Protein AF-A0A0F3GJ43-F1 (afdb_monomer_lite)

Organism: NCBI:txid29290

Radius of gyration: 18.24 Å; chains: 1; bounding box: 44×37×51 Å

Sequence (275 aa):
MFSRRLSILTGLLTCVIFMCTSCGLHFVHTSDEERFYKGERANIIDILRDSRDDMLNRDFDNALAKAYKAKKKSEDMNDHLMTMVSAAFINGIFVLMGDPGKYLMEVAKYNTKCIKEEGVQNCFYNILLIAYDIGSFNLYSDKRIIDIMRLFQLPDLDLLYKDDFIITDLLEAGEYRLANLYKSLFKSMRLLSKSIIDQDVENIIEYKRKVRNICDEILLIVNNKKSNIASDFMLKFIASFFKLYVVGMDKDIITYEKTARELAGIFDIMQESVY

Secondary structure (DSSP, 8-state):
---HHHHHHHHHHHHHHHHTTSBSS--S--TTS--S--THHHHHHHHHHHHHHHHHTT-HHHHHHHHHHHHHHHHHTT-HHHHHHHHHHHHHHHHHTT-TTSSHHHHHHHHHHHHHHH-HHHHHHHHHHHHHHTT---B-S-THHHHHHHHTT-TTTHHHHSTTHHHHHHHHTT-HHHHHHHHHHHHHHHHHHHHHHTT-HHHHHHHHHHHHHHHHHHHHHHHT-----HHHHHHHHHHHHHHHHHHHHHT-HHHHHHHHHHHHHHHHHHHHTT-

Structure (mmCIF, N/CA/C/O backbone):
data_AF-A0A0F3GJ43-F1
#
_entry.id   AF-A0A0F3GJ43-F1
#
loop_
_atom_site.group_PDB
_atom_site.id
_atom_site.type_symbol
_atom_site.label_atom_id
_atom_site.label_alt_id
_atom_site.label_comp_id
_atom_site.label_asym_id
_atom_site.label_entity_id
_atom_site.label_seq_id
_atom_site.pdbx_PDB_ins_code
_atom_site.Cartn_x
_atom_site.Cartn_y
_atom_site.Cartn_z
_atom_site.occupancy
_atom_site.B_iso_or_equiv
_atom_site.auth_seq_id
_atom_site.auth_comp_id
_atom_site.auth_asym_id
_atom_site.auth_atom_id
_atom_site.pdbx_PDB_model_num
ATOM 1 N N . MET A 1 1 ? 21.240 -13.439 12.818 1.00 39.62 1 MET A N 1
ATOM 2 C CA . MET A 1 1 ? 20.477 -14.049 11.703 1.00 39.62 1 MET A CA 1
ATOM 3 C C . MET A 1 1 ? 19.041 -13.586 11.833 1.00 39.62 1 MET A C 1
ATOM 5 O O . MET A 1 1 ? 18.424 -13.943 12.829 1.00 39.62 1 MET A O 1
ATOM 9 N N . PHE A 1 2 ? 18.528 -12.789 10.890 1.00 43.81 2 PHE A N 1
ATOM 10 C CA . PHE A 1 2 ? 17.086 -12.539 10.812 1.00 43.81 2 PHE A CA 1
ATOM 11 C C . PHE 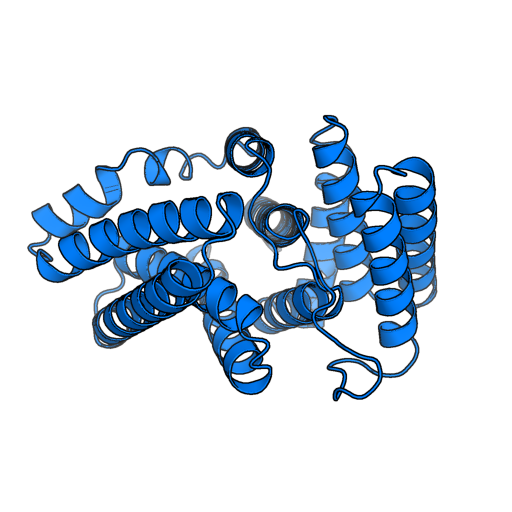A 1 2 ? 16.379 -13.888 10.678 1.00 43.81 2 PHE A C 1
ATOM 13 O O . PHE A 1 2 ? 16.803 -14.720 9.868 1.00 43.81 2 PHE A O 1
ATOM 20 N N . SER A 1 3 ? 15.387 -14.158 11.527 1.00 52.44 3 SER A N 1
ATOM 21 C CA . SER A 1 3 ? 14.712 -15.453 11.500 1.00 52.44 3 SER A CA 1
ATOM 22 C C . SER A 1 3 ? 14.058 -15.635 10.125 1.00 52.44 3 SER A C 1
ATOM 24 O O . SER A 1 3 ? 13.463 -14.710 9.574 1.00 52.44 3 SER A O 1
ATOM 26 N N . ARG A 1 4 ? 14.170 -16.832 9.536 1.00 52.56 4 ARG A N 1
ATOM 27 C CA . ARG A 1 4 ? 13.545 -17.164 8.240 1.00 52.56 4 ARG A CA 1
ATOM 28 C C . ARG A 1 4 ? 12.049 -16.814 8.223 1.00 52.56 4 ARG A C 1
ATOM 30 O O . ARG A 1 4 ? 11.525 -16.446 7.181 1.00 52.56 4 ARG A O 1
ATOM 37 N N . ARG A 1 5 ? 11.389 -16.893 9.386 1.00 53.12 5 ARG A N 1
ATOM 38 C CA . ARG A 1 5 ? 9.995 -16.482 9.593 1.00 53.12 5 ARG A CA 1
ATOM 39 C C . ARG A 1 5 ? 9.794 -14.983 9.388 1.00 53.12 5 ARG A C 1
ATOM 41 O O . ARG A 1 5 ? 8.870 -14.623 8.675 1.00 53.12 5 ARG A O 1
ATOM 48 N N . LEU A 1 6 ? 10.669 -14.135 9.932 1.00 50.84 6 LEU A N 1
ATOM 49 C CA . LEU A 1 6 ? 10.576 -12.685 9.762 1.00 50.84 6 LEU A CA 1
ATOM 50 C C . LEU A 1 6 ? 10.744 -12.286 8.294 1.00 50.84 6 LEU A C 1
ATOM 52 O O . LEU A 1 6 ? 9.902 -11.569 7.786 1.00 50.84 6 LEU A O 1
ATOM 56 N N . SER A 1 7 ? 11.750 -12.806 7.581 1.00 50.88 7 SER A N 1
ATOM 57 C CA . SER A 1 7 ? 11.946 -12.477 6.154 1.00 50.88 7 SER A CA 1
ATOM 58 C C . SER A 1 7 ? 10.804 -12.956 5.248 1.00 50.88 7 SER A C 1
ATOM 60 O O . SER A 1 7 ? 10.534 -12.350 4.213 1.00 50.88 7 SER A O 1
ATOM 62 N N . ILE A 1 8 ? 10.128 -14.043 5.631 1.00 53.03 8 ILE A N 1
ATOM 63 C CA . ILE A 1 8 ? 8.917 -14.510 4.950 1.00 53.03 8 ILE A CA 1
ATOM 64 C C . ILE A 1 8 ? 7.742 -13.592 5.289 1.00 53.03 8 ILE A C 1
ATOM 66 O O . ILE A 1 8 ? 7.060 -13.155 4.376 1.00 53.03 8 ILE A O 1
ATOM 70 N N . LEU A 1 9 ? 7.533 -13.249 6.562 1.00 54.38 9 LEU A N 1
ATOM 71 C CA . LEU A 1 9 ? 6.460 -12.353 6.995 1.00 54.38 9 LEU A CA 1
ATOM 72 C C . LEU A 1 9 ? 6.598 -10.961 6.366 1.00 54.38 9 LEU A C 1
ATOM 74 O O . LEU A 1 9 ? 5.627 -10.415 5.854 1.00 54.38 9 LEU A O 1
ATOM 78 N N . THR A 1 10 ? 7.809 -10.408 6.338 1.00 55.62 10 THR A N 1
ATOM 79 C CA . THR A 1 10 ? 8.084 -9.111 5.725 1.00 55.62 10 THR A CA 1
ATOM 80 C C . THR A 1 10 ? 7.932 -9.171 4.211 1.00 55.62 10 THR A C 1
ATOM 82 O O . THR A 1 10 ? 7.309 -8.284 3.642 1.00 55.62 10 THR A O 1
ATOM 85 N N . GLY A 1 11 ? 8.412 -10.233 3.554 1.00 54.03 11 GLY A N 1
ATOM 86 C CA . GLY A 1 11 ? 8.217 -10.439 2.117 1.00 54.03 11 GLY A CA 1
ATOM 87 C C . GLY A 1 11 ? 6.746 -10.622 1.732 1.00 54.03 11 GLY A C 1
ATOM 88 O O . GLY A 1 11 ? 6.294 -10.054 0.739 1.00 54.03 11 GLY A O 1
ATOM 89 N N . LEU A 1 12 ? 5.984 -11.353 2.547 1.00 56.28 12 LEU A N 1
ATOM 90 C CA . LEU A 1 12 ? 4.534 -11.501 2.429 1.00 56.28 12 LEU A CA 1
ATOM 91 C C . LEU A 1 12 ? 3.842 -10.155 2.556 1.00 56.28 12 LEU A C 1
ATOM 93 O O . LEU A 1 12 ? 2.974 -9.833 1.756 1.00 56.28 12 LEU A O 1
ATOM 97 N N . LEU A 1 13 ? 4.257 -9.350 3.525 1.00 59.19 13 LEU A N 1
ATOM 98 C CA . LEU A 1 13 ? 3.635 -8.070 3.786 1.00 59.19 13 LEU A CA 1
ATOM 99 C C . LEU A 1 13 ? 3.980 -7.034 2.709 1.00 59.19 13 LEU A C 1
ATOM 101 O O . LEU A 1 13 ? 3.100 -6.293 2.281 1.00 59.19 13 LEU A O 1
ATOM 105 N N . THR A 1 14 ? 5.205 -7.055 2.176 1.00 58.16 14 THR A N 1
ATOM 106 C CA . THR A 1 14 ? 5.571 -6.335 0.948 1.00 58.16 14 THR A CA 1
ATOM 107 C C . THR A 1 14 ? 4.682 -6.771 -0.215 1.00 58.16 14 THR A C 1
ATOM 109 O O . THR A 1 14 ? 4.115 -5.921 -0.893 1.00 58.16 14 THR A O 1
ATOM 112 N N . CYS A 1 15 ? 4.484 -8.077 -0.423 1.00 55.62 15 CYS A N 1
ATOM 113 C CA . CYS A 1 15 ? 3.577 -8.559 -1.463 1.00 55.62 15 CYS A CA 1
ATOM 114 C C . CYS A 1 15 ? 2.151 -8.058 -1.227 1.00 55.62 15 CYS A C 1
ATOM 116 O O . CYS A 1 15 ? 1.548 -7.547 -2.160 1.00 55.62 15 CYS A O 1
ATOM 118 N N . VAL A 1 16 ? 1.622 -8.152 -0.000 1.00 57.59 16 VAL A N 1
ATOM 119 C CA . VAL A 1 16 ? 0.284 -7.663 0.381 1.00 57.59 16 VAL A CA 1
ATOM 120 C C . VAL A 1 16 ? 0.144 -6.180 0.075 1.00 57.59 16 VAL A C 1
ATOM 122 O O . VAL A 1 16 ? -0.835 -5.801 -0.558 1.00 57.59 16 VAL A O 1
ATOM 125 N N . ILE A 1 17 ? 1.134 -5.358 0.431 1.00 59.78 17 ILE A N 1
ATOM 126 C CA . ILE A 1 17 ? 1.160 -3.938 0.073 1.00 59.78 17 ILE A CA 1
ATOM 127 C C . ILE A 1 17 ? 1.049 -3.777 -1.446 1.00 59.78 17 ILE A C 1
ATOM 129 O O . ILE A 1 17 ? 0.193 -3.022 -1.885 1.00 59.78 17 ILE A O 1
ATOM 133 N N . PHE A 1 18 ? 1.817 -4.513 -2.255 1.00 54.59 18 PHE A N 1
ATOM 134 C CA . PHE A 1 18 ? 1.771 -4.421 -3.724 1.00 54.59 18 PHE A CA 1
ATOM 135 C C . PHE A 1 18 ? 0.491 -4.993 -4.368 1.00 54.59 18 PHE A C 1
ATOM 137 O O . PHE A 1 18 ? -0.004 -4.462 -5.355 1.00 54.59 18 PHE A O 1
ATOM 144 N N . MET A 1 19 ? -0.098 -6.055 -3.818 1.00 52.28 19 MET A N 1
ATOM 145 C CA . MET A 1 19 ? -1.313 -6.672 -4.376 1.00 52.28 19 MET A CA 1
ATOM 146 C C . MET A 1 19 ? -2.559 -5.874 -4.029 1.00 52.28 19 MET A C 1
ATOM 148 O O . MET A 1 19 ? -3.418 -5.683 -4.889 1.00 52.28 19 MET A O 1
ATOM 152 N N . CYS A 1 20 ? -2.618 -5.333 -2.808 1.00 49.97 20 CYS A N 1
ATOM 153 C CA . CYS A 1 20 ? -3.620 -4.349 -2.420 1.00 49.97 20 CYS A CA 1
ATOM 154 C C . CYS A 1 20 ? -3.617 -3.144 -3.372 1.00 49.97 20 CYS A C 1
ATOM 156 O O . CYS A 1 20 ? -4.590 -2.423 -3.517 1.00 49.97 20 CYS A O 1
ATOM 158 N N . THR A 1 21 ? -2.522 -2.925 -4.075 1.00 49.72 21 THR A N 1
ATOM 159 C CA . THR A 1 21 ? -2.275 -1.696 -4.790 1.00 49.72 21 THR A CA 1
ATOM 160 C C . THR A 1 21 ? -2.195 -1.932 -6.314 1.00 49.72 21 THR A C 1
ATOM 162 O O . THR A 1 21 ? -1.418 -1.330 -7.044 1.00 49.72 21 THR A O 1
ATOM 165 N N . SER A 1 22 ? -3.035 -2.823 -6.843 1.00 37.22 22 SER A N 1
ATOM 166 C CA . SER A 1 22 ? -3.017 -3.174 -8.275 1.00 37.22 22 SER A CA 1
ATOM 167 C C . SER A 1 22 ? -4.364 -3.028 -8.997 1.00 37.22 22 SER A C 1
ATOM 169 O O . SER A 1 22 ? -4.471 -3.398 -10.163 1.00 37.22 22 SER A O 1
ATOM 171 N N . CYS A 1 23 ? -5.403 -2.476 -8.355 1.00 42.16 23 CYS A N 1
ATOM 172 C CA . CYS A 1 23 ? -6.781 -2.564 -8.852 1.00 42.16 23 CYS A CA 1
ATOM 173 C C . CYS A 1 23 ? -7.514 -1.208 -8.931 1.00 42.16 23 CYS A C 1
ATOM 175 O O . CYS A 1 23 ? -8.357 -0.918 -8.084 1.00 42.16 23 CYS A O 1
ATOM 177 N N . GLY A 1 24 ? -7.291 -0.426 -9.997 1.00 38.78 24 GLY A N 1
ATOM 178 C CA . GLY A 1 24 ? -8.211 0.647 -10.425 1.00 38.78 24 GLY A CA 1
ATOM 179 C C . GLY A 1 24 ? -7.601 2.038 -10.667 1.00 38.78 24 GLY A C 1
ATOM 180 O O . GLY A 1 24 ? -6.492 2.343 -10.245 1.00 38.78 24 GLY A O 1
ATOM 181 N N . LEU A 1 25 ? -8.387 2.887 -11.336 1.00 32.88 25 LEU A N 1
ATOM 182 C CA . LEU A 1 25 ? -8.040 4.080 -12.127 1.00 32.88 25 LEU A CA 1
ATOM 183 C C . LEU A 1 25 ? -7.264 5.238 -11.458 1.00 32.88 25 LEU A C 1
ATOM 185 O O . LEU A 1 25 ? -7.508 5.611 -10.314 1.00 32.88 25 LEU A O 1
ATOM 189 N N . HIS A 1 26 ? -6.451 5.866 -12.322 1.00 38.84 26 HIS A N 1
ATOM 190 C CA . HIS A 1 26 ? -5.695 7.126 -12.235 1.00 38.84 26 HIS A CA 1
ATOM 191 C C . HIS A 1 26 ? -4.324 7.121 -11.544 1.00 38.84 26 HIS A C 1
ATOM 193 O O . HIS A 1 26 ? -4.084 6.454 -10.542 1.00 38.84 26 HIS A O 1
ATOM 199 N N . PHE A 1 27 ? -3.411 7.881 -12.159 1.00 42.22 27 PHE A N 1
ATOM 200 C CA . PHE A 1 27 ? -2.060 8.159 -11.683 1.00 42.22 27 PHE A CA 1
ATOM 201 C C . PHE A 1 27 ? -2.111 8.937 -10.373 1.00 42.22 27 PHE A C 1
ATOM 203 O O . PHE A 1 27 ? -2.909 9.870 -10.238 1.00 42.22 27 PHE A O 1
ATOM 210 N N . VAL A 1 28 ? -1.239 8.584 -9.431 1.00 44.44 28 VAL A N 1
ATOM 211 C CA . VAL A 1 28 ? -1.028 9.379 -8.216 1.00 44.44 28 VAL A CA 1
ATOM 212 C C . VAL A 1 28 ? -0.339 10.694 -8.583 1.00 44.44 28 VAL A C 1
ATOM 214 O O . VAL A 1 28 ? -0.874 11.740 -8.236 1.00 44.44 28 VAL A O 1
ATOM 217 N N . HIS A 1 29 ? 0.689 10.650 -9.436 1.00 41.69 29 HIS A N 1
ATOM 218 C CA . HIS A 1 29 ? 1.418 11.832 -9.895 1.00 41.69 29 HIS A CA 1
ATOM 219 C C . HIS A 1 29 ? 1.061 12.246 -11.330 1.00 41.69 29 HIS A C 1
ATOM 221 O O . HIS A 1 29 ? 1.100 11.436 -12.258 1.00 41.69 29 HIS A O 1
ATOM 227 N N . THR A 1 30 ? 0.764 13.531 -11.520 1.00 43.16 30 THR A N 1
ATOM 228 C CA . THR A 1 30 ? 0.992 14.230 -12.796 1.00 43.16 30 THR A CA 1
ATOM 229 C C . THR A 1 30 ? 2.462 14.660 -12.871 1.00 43.16 30 THR A C 1
ATOM 231 O O . THR A 1 30 ? 3.115 14.778 -11.839 1.00 43.16 30 THR A O 1
ATOM 234 N N . SER A 1 31 ? 3.003 14.882 -14.072 1.00 46.91 31 SER A N 1
ATOM 235 C CA . SER A 1 31 ? 4.437 15.102 -14.359 1.00 46.91 31 SER A CA 1
ATOM 236 C C . SER A 1 31 ? 5.167 16.186 -13.544 1.00 46.91 31 SER A C 1
ATOM 238 O O . SER A 1 31 ? 6.396 16.215 -13.579 1.00 46.91 31 SER A O 1
ATOM 240 N N . ASP A 1 32 ? 4.439 17.030 -12.810 1.00 43.28 32 ASP A N 1
ATOM 241 C CA . ASP A 1 32 ? 4.939 18.243 -12.153 1.00 43.28 32 ASP A CA 1
ATOM 242 C C . ASP A 1 32 ? 5.053 18.137 -10.616 1.00 43.28 32 ASP A C 1
ATOM 244 O O . ASP A 1 32 ? 5.443 19.106 -9.966 1.00 43.28 32 ASP A O 1
ATOM 248 N N . GLU A 1 33 ? 4.725 16.992 -10.005 1.00 53.25 33 GLU A N 1
ATOM 249 C CA . GLU A 1 33 ? 4.815 16.814 -8.546 1.00 53.25 33 GLU A CA 1
ATOM 250 C C . GLU A 1 33 ? 6.215 16.376 -8.073 1.00 53.25 33 GLU A C 1
ATOM 252 O O . GLU A 1 33 ? 6.949 15.653 -8.756 1.00 53.25 33 GLU A O 1
ATOM 257 N N . GLU A 1 34 ? 6.596 16.837 -6.877 1.00 57.94 34 GLU A N 1
ATOM 258 C CA . GLU A 1 34 ? 7.892 16.562 -6.257 1.00 57.94 34 GLU A CA 1
ATOM 259 C C . GLU A 1 34 ? 8.035 15.054 -5.981 1.00 57.94 34 GLU A C 1
ATOM 261 O O . GLU A 1 34 ? 7.304 14.470 -5.184 1.00 57.94 34 GLU A O 1
ATOM 266 N N . ARG A 1 35 ? 8.956 14.399 -6.698 1.00 63.69 35 ARG A N 1
ATOM 267 C CA . ARG A 1 35 ? 9.180 12.949 -6.598 1.00 63.69 35 ARG A CA 1
ATOM 268 C C . ARG A 1 35 ? 9.944 12.596 -5.321 1.00 63.69 35 ARG A C 1
ATOM 270 O O . ARG A 1 35 ? 10.940 13.249 -5.004 1.00 63.69 35 ARG A O 1
ATOM 277 N N . PHE A 1 36 ? 9.587 11.475 -4.689 1.00 71.56 36 PHE A N 1
ATOM 278 C CA . PHE A 1 36 ? 10.355 10.909 -3.565 1.00 71.56 36 PHE A CA 1
ATOM 279 C C . PHE A 1 36 ? 11.765 10.471 -3.980 1.00 71.56 36 PHE A C 1
ATOM 281 O O . PHE A 1 36 ? 12.704 10.521 -3.185 1.00 71.56 36 PHE A O 1
ATOM 288 N N . TYR A 1 37 ? 11.925 10.044 -5.238 1.00 74.00 37 TYR A N 1
ATOM 289 C CA . TYR A 1 37 ? 13.177 9.508 -5.765 1.00 74.00 37 TYR A CA 1
ATOM 290 C C . TYR A 1 37 ? 13.655 10.284 -6.994 1.00 74.00 37 TYR A C 1
ATOM 292 O O . TYR A 1 37 ? 12.871 10.756 -7.818 1.00 74.00 37 TYR A O 1
ATOM 300 N N . LYS A 1 38 ? 14.981 10.389 -7.127 1.00 76.00 38 LYS A N 1
ATOM 301 C CA . LYS A 1 38 ? 15.675 11.047 -8.244 1.00 76.00 38 LYS A CA 1
ATOM 302 C C . LYS A 1 38 ? 16.668 10.082 -8.897 1.00 76.00 38 LYS A C 1
ATOM 304 O O . LYS A 1 38 ? 17.017 9.049 -8.324 1.00 76.00 38 LYS A O 1
ATOM 309 N N . GLY A 1 39 ? 17.141 10.432 -10.093 1.00 83.69 39 GLY A N 1
ATOM 310 C CA . GLY A 1 39 ? 18.157 9.662 -10.814 1.00 83.69 39 GLY A CA 1
ATOM 311 C C . GLY A 1 39 ? 17.673 8.268 -11.219 1.00 83.69 39 GLY A C 1
ATOM 312 O O . GLY A 1 39 ? 16.526 8.086 -11.617 1.00 83.69 39 GLY A O 1
ATOM 313 N N . GLU A 1 40 ? 18.543 7.266 -11.115 1.00 85.88 40 GLU A N 1
ATOM 314 C CA . GLU A 1 40 ? 18.255 5.927 -11.640 1.00 85.88 40 GLU A CA 1
ATOM 315 C C . GLU A 1 40 ? 17.095 5.199 -10.940 1.00 85.88 40 GLU A C 1
ATOM 317 O O . GLU A 1 40 ? 16.364 4.460 -11.599 1.00 85.88 40 GLU A O 1
ATOM 322 N N . ARG A 1 41 ? 16.854 5.453 -9.644 1.00 87.94 41 ARG A N 1
ATOM 323 C CA . ARG A 1 41 ? 15.666 4.929 -8.941 1.00 87.94 41 ARG A CA 1
ATOM 324 C C . ARG A 1 41 ? 14.371 5.459 -9.565 1.00 87.94 41 ARG A C 1
ATOM 326 O O . ARG A 1 41 ? 13.451 4.679 -9.790 1.00 87.94 41 ARG A O 1
ATOM 333 N N . ALA A 1 42 ? 14.330 6.744 -9.929 1.00 87.06 42 ALA A N 1
ATOM 334 C CA . ALA A 1 42 ? 1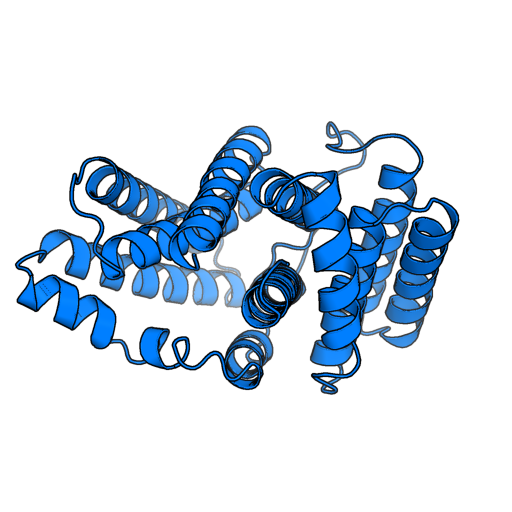3.176 7.340 -10.605 1.00 87.06 42 ALA A CA 1
ATOM 335 C C . ALA A 1 42 ? 12.922 6.690 -11.976 1.00 87.06 42 ALA A C 1
ATOM 337 O O . ALA A 1 42 ? 11.783 6.374 -12.301 1.00 87.06 42 ALA A O 1
ATOM 338 N N . ASN A 1 43 ? 13.984 6.390 -12.732 1.00 88.94 43 ASN A N 1
ATOM 339 C CA . ASN A 1 43 ? 13.865 5.686 -14.013 1.00 88.94 43 ASN A CA 1
ATOM 340 C C . ASN A 1 43 ? 13.265 4.278 -13.857 1.00 88.94 43 ASN A C 1
ATOM 342 O O . ASN A 1 43 ? 12.527 3.822 -14.724 1.00 88.94 43 ASN A O 1
ATOM 346 N N . ILE A 1 44 ? 13.613 3.558 -12.786 1.00 92.12 44 ILE A N 1
ATOM 347 C CA . ILE A 1 44 ? 13.049 2.228 -12.509 1.00 92.12 44 ILE A CA 1
ATOM 348 C C . ILE A 1 44 ? 11.565 2.349 -12.145 1.00 92.12 44 ILE A C 1
ATOM 350 O O . ILE A 1 44 ? 10.756 1.570 -12.642 1.00 92.12 44 ILE A O 1
ATOM 354 N N . ILE A 1 45 ? 11.204 3.338 -11.324 1.00 89.00 45 ILE A N 1
ATOM 355 C CA . ILE A 1 45 ? 9.810 3.614 -10.951 1.00 89.00 45 ILE A CA 1
ATOM 356 C C . ILE A 1 45 ? 8.972 3.958 -12.184 1.00 89.00 45 ILE A C 1
ATOM 358 O O . ILE A 1 45 ? 7.874 3.429 -12.326 1.00 89.00 45 ILE A O 1
ATOM 362 N N . ASP A 1 46 ? 9.500 4.760 -13.109 1.00 88.94 46 ASP A N 1
ATOM 363 C CA . ASP A 1 46 ? 8.803 5.099 -14.354 1.00 88.94 46 ASP A CA 1
ATOM 364 C C . ASP A 1 46 ? 8.550 3.850 -15.224 1.00 88.94 46 ASP A C 1
ATOM 366 O O . ASP A 1 46 ? 7.445 3.665 -15.726 1.00 88.94 46 ASP A O 1
ATOM 370 N N . ILE A 1 47 ? 9.495 2.900 -15.294 1.00 92.25 47 ILE A N 1
ATOM 371 C CA . ILE A 1 47 ? 9.255 1.605 -15.965 1.00 92.25 47 ILE A CA 1
ATOM 372 C C . ILE A 1 47 ? 8.144 0.803 -15.262 1.00 92.25 47 ILE A C 1
ATOM 374 O O . ILE A 1 47 ? 7.341 0.146 -15.926 1.00 92.25 47 ILE A O 1
ATOM 378 N N . LEU A 1 48 ? 8.098 0.823 -13.926 1.00 90.50 48 LEU A N 1
ATOM 379 C CA . LEU A 1 48 ? 7.063 0.125 -13.154 1.00 90.50 48 LEU A CA 1
ATOM 380 C C . LEU A 1 48 ? 5.683 0.790 -13.294 1.00 90.50 48 LEU A C 1
ATOM 382 O O . LEU A 1 48 ? 4.676 0.087 -13.298 1.00 90.50 48 LEU A O 1
ATOM 386 N N . ARG A 1 49 ? 5.620 2.112 -13.484 1.00 85.56 49 ARG A N 1
ATOM 387 C CA . ARG A 1 49 ? 4.385 2.831 -13.843 1.00 85.56 49 ARG A CA 1
ATOM 388 C C . ARG A 1 49 ? 3.882 2.422 -15.220 1.00 85.56 49 ARG A C 1
ATOM 390 O O . ARG A 1 49 ? 2.733 2.015 -15.342 1.00 85.56 49 ARG A O 1
ATOM 397 N N . ASP A 1 50 ? 4.759 2.418 -16.220 1.00 88.44 50 ASP A N 1
ATOM 398 C CA . ASP A 1 50 ? 4.403 1.967 -17.569 1.00 88.44 50 ASP A CA 1
ATOM 399 C C . ASP A 1 50 ? 3.950 0.496 -17.573 1.00 88.44 50 ASP A C 1
ATOM 401 O O . ASP A 1 50 ? 3.086 0.104 -18.354 1.00 88.44 50 ASP A O 1
ATOM 405 N N . SER A 1 51 ? 4.554 -0.334 -16.716 1.00 89.62 51 SER A N 1
ATOM 406 C CA . SER A 1 51 ? 4.162 -1.731 -16.497 1.00 89.62 51 SER A CA 1
ATOM 407 C C . SER A 1 51 ? 2.780 -1.842 -15.849 1.00 89.62 51 SER A C 1
ATOM 409 O O . SER A 1 51 ? 1.963 -2.667 -16.260 1.00 89.62 51 SER A O 1
ATOM 411 N N . ARG A 1 52 ? 2.485 -0.986 -14.865 1.00 84.06 52 ARG A N 1
ATOM 412 C CA . ARG A 1 52 ? 1.161 -0.890 -14.244 1.00 84.06 52 ARG A CA 1
ATOM 413 C C . ARG A 1 52 ? 0.093 -0.515 -15.266 1.00 84.06 52 ARG A C 1
ATOM 415 O O . ARG A 1 52 ? -0.990 -1.088 -15.221 1.00 84.06 52 ARG A O 1
ATOM 422 N N . ASP A 1 53 ? 0.371 0.416 -16.169 1.00 82.31 53 ASP A N 1
ATOM 423 C CA . ASP A 1 53 ? -0.612 0.835 -17.170 1.00 82.31 53 ASP A CA 1
ATOM 424 C C . ASP A 1 53 ? -0.960 -0.301 -18.138 1.00 82.31 53 ASP A C 1
ATOM 426 O O . ASP A 1 53 ? -2.139 -0.544 -18.402 1.00 82.31 53 ASP A O 1
ATOM 430 N N . ASP A 1 54 ? 0.030 -1.073 -18.591 1.00 86.19 54 ASP A N 1
ATOM 431 C CA . ASP A 1 54 ? -0.222 -2.292 -19.373 1.00 86.19 54 ASP A CA 1
ATOM 432 C C . ASP A 1 54 ? -1.040 -3.312 -18.569 1.00 86.19 54 ASP A C 1
ATOM 434 O O . ASP A 1 54 ? -2.022 -3.869 -19.066 1.00 86.19 54 ASP A O 1
ATOM 438 N N . MET A 1 55 ? -0.680 -3.516 -17.296 1.00 81.62 55 MET A N 1
ATOM 439 C CA . MET A 1 55 ? -1.373 -4.430 -16.386 1.00 81.62 55 MET A CA 1
ATOM 440 C C . MET A 1 55 ? -2.848 -4.039 -16.211 1.00 81.62 55 MET A C 1
ATOM 442 O O . MET A 1 55 ? -3.722 -4.906 -16.262 1.00 81.62 55 MET A O 1
ATOM 446 N N . LEU A 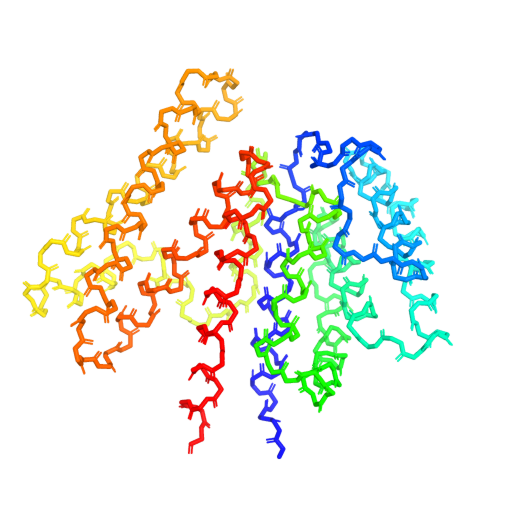1 56 ? -3.150 -2.746 -16.045 1.00 75.81 56 LEU A N 1
ATOM 447 C CA . LEU A 1 56 ? -4.522 -2.233 -15.946 1.00 75.81 56 LEU A CA 1
ATOM 448 C C . LEU A 1 56 ? -5.307 -2.416 -17.252 1.00 75.81 56 LEU A C 1
ATOM 450 O O . LEU A 1 56 ? -6.514 -2.662 -17.212 1.00 75.81 56 LEU A O 1
ATOM 454 N N . ASN A 1 57 ? -4.621 -2.380 -18.395 1.00 79.38 57 ASN A N 1
ATOM 455 C CA . ASN A 1 57 ? -5.183 -2.684 -19.711 1.00 79.38 57 ASN A CA 1
ATOM 456 C C . ASN A 1 57 ? -5.241 -4.194 -20.022 1.00 79.38 57 ASN A C 1
ATOM 458 O O . ASN A 1 57 ? -5.627 -4.577 -21.125 1.00 79.38 57 ASN A O 1
ATOM 462 N N . ARG A 1 58 ? -4.918 -5.055 -19.043 1.00 79.38 58 ARG A N 1
ATOM 463 C CA . ARG A 1 58 ? -4.863 -6.525 -19.152 1.00 79.38 58 ARG A CA 1
ATOM 464 C C . ARG A 1 58 ? -3.821 -7.054 -20.146 1.00 79.38 58 ARG A C 1
ATOM 466 O O . ARG A 1 58 ? -3.895 -8.219 -20.533 1.00 79.38 58 ARG A O 1
ATOM 473 N N . ASP A 1 59 ? -2.833 -6.242 -20.511 1.00 88.12 59 ASP A N 1
ATOM 474 C CA . ASP A 1 59 ? -1.659 -6.668 -21.275 1.00 88.12 59 ASP A CA 1
ATOM 475 C C . ASP A 1 59 ? -0.577 -7.180 -20.311 1.00 88.12 59 ASP A C 1
ATOM 477 O O . ASP A 1 59 ? 0.424 -6.523 -20.016 1.00 88.12 59 ASP A O 1
ATOM 481 N N . PHE A 1 60 ? -0.830 -8.358 -19.734 1.00 87.44 60 PHE A N 1
ATOM 482 C CA . PHE A 1 60 ? 0.036 -8.927 -18.701 1.00 87.44 60 PHE A CA 1
ATOM 483 C C . PHE A 1 60 ? 1.427 -9.309 -19.221 1.00 87.44 60 PHE A C 1
ATOM 485 O O . PHE A 1 60 ? 2.391 -9.223 -18.462 1.00 87.44 60 PHE A O 1
ATOM 492 N N . ASP A 1 61 ? 1.554 -9.688 -20.494 1.00 92.69 61 ASP A N 1
ATOM 493 C CA . ASP A 1 61 ? 2.843 -10.053 -21.088 1.00 92.69 61 ASP A CA 1
ATOM 494 C C . ASP A 1 61 ? 3.766 -8.833 -21.186 1.00 92.69 61 ASP A C 1
ATOM 496 O O . ASP A 1 61 ? 4.927 -8.890 -20.766 1.00 92.69 61 ASP A O 1
ATOM 500 N N . ASN A 1 62 ? 3.245 -7.702 -21.673 1.00 93.31 62 ASN A N 1
ATOM 501 C CA . ASN A 1 62 ? 4.002 -6.456 -21.747 1.00 93.31 62 ASN A CA 1
ATOM 502 C C . ASN A 1 62 ? 4.280 -5.881 -20.350 1.00 93.31 62 ASN A C 1
ATOM 504 O O . ASN A 1 62 ? 5.417 -5.495 -20.051 1.00 93.31 62 ASN A O 1
ATOM 508 N N . ALA A 1 63 ? 3.290 -5.944 -19.450 1.00 90.81 63 ALA A N 1
ATOM 509 C CA . ALA A 1 63 ? 3.469 -5.575 -18.051 1.00 90.81 63 ALA A CA 1
ATOM 510 C C . ALA A 1 63 ? 4.631 -6.356 -17.417 1.00 90.81 63 ALA A C 1
ATOM 512 O O . ALA A 1 63 ? 5.553 -5.750 -16.862 1.00 90.81 63 ALA A O 1
ATOM 513 N N . LEU A 1 64 ? 4.650 -7.687 -17.553 1.00 92.12 64 LEU A N 1
ATOM 514 C CA . LEU A 1 64 ? 5.730 -8.532 -17.044 1.00 92.12 64 LEU A CA 1
ATOM 515 C C . LEU A 1 64 ? 7.071 -8.189 -17.694 1.00 92.12 64 LEU A C 1
ATOM 517 O O . LEU A 1 64 ? 8.063 -8.044 -16.980 1.00 92.12 64 LEU A O 1
ATOM 521 N N . ALA A 1 65 ? 7.127 -8.015 -19.017 1.00 96.56 65 ALA A N 1
ATOM 522 C CA . ALA A 1 65 ? 8.361 -7.664 -19.719 1.00 96.56 65 ALA A CA 1
ATOM 523 C C . ALA A 1 65 ? 8.979 -6.358 -19.183 1.00 96.56 65 ALA A C 1
ATOM 525 O O . ALA A 1 65 ? 10.184 -6.302 -18.906 1.00 96.56 65 ALA A O 1
ATOM 526 N N . LYS A 1 66 ? 8.157 -5.324 -18.963 1.00 96.38 66 LYS A N 1
ATOM 527 C CA . LYS A 1 66 ? 8.587 -4.059 -18.350 1.00 96.38 66 LYS A CA 1
ATOM 528 C C . LYS A 1 66 ? 9.013 -4.245 -16.891 1.00 96.38 66 LYS A C 1
ATOM 530 O O . LYS A 1 66 ? 10.076 -3.759 -16.505 1.00 96.38 66 LYS A O 1
ATOM 535 N N . ALA A 1 67 ? 8.265 -5.003 -16.092 1.00 93.06 67 ALA A N 1
ATOM 536 C CA . ALA A 1 67 ? 8.617 -5.260 -14.695 1.00 93.06 67 ALA A CA 1
ATOM 537 C C . ALA A 1 67 ? 9.939 -6.046 -14.558 1.00 93.06 67 ALA A C 1
ATOM 539 O O . ALA A 1 67 ? 10.777 -5.723 -13.712 1.00 93.06 67 ALA A O 1
ATOM 540 N N . TYR A 1 68 ? 10.200 -7.016 -15.441 1.00 95.12 68 TYR A N 1
ATOM 541 C CA . TYR A 1 68 ? 11.493 -7.703 -15.516 1.00 95.12 68 TYR A CA 1
ATOM 542 C C . TYR A 1 68 ? 12.626 -6.771 -15.947 1.00 95.12 68 TYR A C 1
ATOM 544 O O . TYR A 1 68 ? 13.731 -6.875 -15.413 1.00 95.12 68 TYR A O 1
ATOM 552 N N . LYS A 1 69 ? 12.370 -5.839 -16.873 1.00 96.94 69 LYS A N 1
ATOM 553 C CA . LYS A 1 69 ? 13.343 -4.806 -17.257 1.00 96.94 69 LYS A CA 1
ATOM 554 C C . LYS A 1 69 ? 13.707 -3.916 -16.064 1.00 96.94 69 LYS A C 1
ATOM 556 O O . LYS A 1 69 ? 14.893 -3.677 -15.841 1.00 96.94 69 LYS A O 1
ATOM 561 N N . ALA A 1 70 ? 12.717 -3.472 -15.288 1.00 95.12 70 ALA A N 1
ATOM 562 C CA . ALA A 1 70 ? 12.925 -2.718 -14.050 1.00 95.12 70 ALA A CA 1
ATOM 563 C C . ALA A 1 70 ? 13.774 -3.510 -13.042 1.00 95.12 70 ALA A C 1
ATOM 565 O O . ALA A 1 70 ? 14.800 -3.011 -12.577 1.00 95.12 70 ALA A O 1
ATOM 566 N N . LYS A 1 71 ? 13.413 -4.777 -12.795 1.00 94.25 71 LYS A N 1
ATOM 567 C CA . LYS A 1 71 ? 14.156 -5.675 -11.900 1.00 94.25 71 LYS A CA 1
ATOM 568 C C . LYS A 1 71 ? 15.609 -5.863 -12.334 1.00 94.25 71 LYS A C 1
ATOM 570 O O . LYS A 1 71 ? 16.515 -5.692 -11.522 1.00 94.25 71 LYS A O 1
ATOM 575 N N . LYS A 1 72 ? 15.846 -6.177 -13.608 1.00 96.00 72 LYS A N 1
ATOM 576 C CA . LYS A 1 72 ? 17.202 -6.366 -14.134 1.00 96.00 72 LYS A CA 1
ATOM 577 C C . LYS A 1 72 ? 18.039 -5.101 -13.952 1.00 96.00 72 LYS A C 1
ATOM 579 O O . LYS A 1 72 ? 19.162 -5.174 -13.473 1.00 96.00 72 LYS A O 1
ATOM 584 N N . LYS A 1 73 ? 17.458 -3.933 -14.244 1.00 96.25 73 LYS A N 1
ATOM 585 C CA . LYS A 1 73 ? 18.132 -2.648 -14.047 1.00 96.25 73 LYS A CA 1
ATOM 586 C C . LYS A 1 73 ? 18.497 -2.404 -12.578 1.00 96.25 73 LYS A C 1
ATOM 588 O O . LYS A 1 73 ? 19.613 -1.980 -12.302 1.00 96.25 73 LYS A O 1
ATOM 593 N N . SER A 1 74 ? 17.603 -2.713 -11.635 1.00 93.44 74 SER A N 1
ATOM 594 C CA . SER A 1 74 ? 17.932 -2.625 -10.204 1.00 93.44 74 SER A CA 1
ATOM 595 C C . SER A 1 74 ? 19.020 -3.611 -9.766 1.00 93.44 74 SER A C 1
ATOM 597 O O . SER A 1 74 ? 19.837 -3.266 -8.915 1.00 93.44 74 SER A O 1
ATOM 599 N N . GLU A 1 75 ? 19.072 -4.807 -10.360 1.00 93.38 75 GLU A N 1
ATOM 600 C CA . GLU A 1 75 ? 20.118 -5.800 -10.084 1.00 93.38 75 GLU A CA 1
ATOM 601 C C . GLU A 1 75 ? 21.479 -5.330 -10.605 1.00 93.38 75 GLU A C 1
ATOM 603 O O . GLU A 1 75 ? 22.457 -5.381 -9.861 1.00 93.38 75 GLU A O 1
ATOM 608 N N . ASP A 1 76 ? 21.529 -4.795 -11.827 1.00 94.81 76 ASP A N 1
ATOM 609 C CA . ASP A 1 76 ? 22.745 -4.238 -12.436 1.00 94.81 76 ASP A CA 1
ATOM 610 C C . ASP A 1 76 ? 23.306 -3.056 -11.615 1.00 94.81 76 ASP A C 1
ATOM 612 O O . ASP A 1 76 ? 24.516 -2.833 -11.568 1.00 94.81 76 ASP A O 1
ATOM 616 N N . MET A 1 77 ? 22.432 -2.324 -10.919 1.00 92.56 77 MET A N 1
ATOM 617 C CA . MET A 1 77 ? 22.796 -1.234 -10.008 1.00 92.56 77 MET A CA 1
ATOM 618 C C . MET A 1 77 ? 23.161 -1.691 -8.588 1.00 92.56 77 MET A C 1
ATOM 620 O O . MET A 1 77 ? 23.591 -0.865 -7.785 1.00 92.56 77 MET A O 1
ATOM 624 N N . ASN A 1 78 ? 22.983 -2.973 -8.256 1.00 90.25 78 ASN A N 1
ATOM 625 C CA . ASN A 1 78 ? 23.030 -3.496 -6.885 1.00 90.25 78 ASN A CA 1
ATOM 626 C C . ASN A 1 78 ? 22.064 -2.784 -5.913 1.00 90.25 78 ASN A C 1
ATOM 628 O O . ASN A 1 78 ? 22.343 -2.664 -4.723 1.00 90.25 78 ASN A O 1
ATOM 632 N N . ASP A 1 79 ? 20.908 -2.328 -6.400 1.00 90.12 79 ASP A N 1
ATOM 633 C CA . ASP A 1 79 ? 19.894 -1.659 -5.585 1.00 90.12 79 ASP A CA 1
ATOM 634 C C . ASP A 1 79 ? 18.886 -2.678 -5.039 1.00 90.12 79 ASP A C 1
ATOM 636 O O . ASP A 1 79 ? 17.912 -3.059 -5.702 1.00 90.12 79 ASP A O 1
ATOM 640 N N . HIS A 1 80 ? 19.134 -3.177 -3.828 1.00 89.25 80 HIS A N 1
ATOM 641 C CA . HIS A 1 80 ? 18.345 -4.266 -3.251 1.00 89.25 80 HIS A CA 1
ATOM 642 C C . HIS A 1 80 ? 16.915 -3.873 -2.870 1.00 89.25 80 HIS A C 1
ATOM 644 O O . HIS A 1 80 ? 16.021 -4.719 -2.976 1.00 89.25 80 HIS A O 1
ATOM 650 N N . LEU A 1 81 ? 16.673 -2.608 -2.520 1.00 87.00 81 LEU A N 1
ATOM 651 C CA . LEU A 1 81 ? 15.328 -2.070 -2.314 1.00 87.00 81 LEU A CA 1
ATOM 652 C C . LEU A 1 81 ? 14.525 -2.113 -3.621 1.00 87.00 81 LEU A C 1
ATOM 654 O O . LEU A 1 81 ? 13.452 -2.717 -3.666 1.00 87.00 81 LEU A O 1
ATOM 658 N N . MET A 1 82 ? 15.064 -1.543 -4.705 1.00 89.19 82 MET A N 1
ATOM 659 C CA . MET A 1 82 ? 14.371 -1.530 -6.000 1.00 89.19 82 MET A CA 1
ATOM 660 C C . MET A 1 82 ? 14.221 -2.931 -6.598 1.00 89.19 82 MET A C 1
ATOM 662 O O . MET A 1 82 ? 13.205 -3.225 -7.232 1.00 89.19 82 MET A O 1
ATOM 666 N N . THR A 1 83 ? 15.188 -3.818 -6.352 1.00 90.06 83 THR A N 1
ATOM 667 C CA . THR A 1 83 ? 15.108 -5.218 -6.790 1.00 90.06 83 THR A CA 1
ATOM 668 C C . THR A 1 83 ? 13.975 -5.951 -6.081 1.00 90.06 83 THR A C 1
ATOM 670 O O . THR A 1 83 ? 13.185 -6.644 -6.725 1.00 90.06 83 THR A O 1
ATOM 673 N N . MET A 1 84 ? 13.858 -5.775 -4.762 1.00 85.75 84 MET A N 1
ATOM 674 C CA . MET A 1 84 ? 12.763 -6.341 -3.976 1.00 85.75 84 MET A CA 1
ATOM 675 C C . MET A 1 84 ? 11.409 -5.790 -4.430 1.00 85.75 84 MET A C 1
ATOM 677 O O . MET A 1 84 ? 10.482 -6.571 -4.628 1.00 85.75 84 MET A O 1
ATOM 681 N N . VAL A 1 85 ? 11.297 -4.472 -4.615 1.00 85.38 85 VAL A N 1
ATOM 682 C CA . VAL A 1 85 ? 10.067 -3.823 -5.086 1.00 85.38 85 VAL A CA 1
ATOM 683 C C . VAL A 1 85 ? 9.656 -4.352 -6.458 1.00 85.38 85 VAL A C 1
ATOM 685 O O . VAL A 1 85 ? 8.513 -4.761 -6.636 1.00 85.38 85 VAL A O 1
ATOM 688 N N . SER A 1 86 ? 10.590 -4.427 -7.406 1.00 88.88 86 SER A N 1
ATOM 689 C CA . SER A 1 86 ? 10.305 -4.947 -8.747 1.00 88.88 86 SER A CA 1
ATOM 690 C C . SER A 1 86 ? 9.879 -6.419 -8.696 1.00 88.88 86 SER A C 1
ATOM 692 O O . SER A 1 86 ? 8.932 -6.812 -9.371 1.00 88.88 86 SER A O 1
ATOM 694 N N . ALA A 1 87 ? 10.523 -7.238 -7.855 1.00 85.94 87 ALA A N 1
ATOM 695 C CA . ALA A 1 87 ? 10.126 -8.631 -7.643 1.00 85.94 87 ALA A CA 1
ATOM 696 C C . ALA A 1 87 ? 8.727 -8.757 -7.011 1.00 85.94 87 ALA A C 1
ATOM 698 O O . ALA A 1 87 ? 7.949 -9.623 -7.410 1.00 85.94 87 ALA A O 1
ATOM 699 N N . ALA A 1 88 ? 8.387 -7.887 -6.055 1.00 79.81 88 ALA A N 1
ATOM 700 C CA . ALA A 1 88 ? 7.065 -7.857 -5.435 1.00 79.81 88 ALA A CA 1
ATOM 701 C C . ALA A 1 88 ? 5.982 -7.425 -6.433 1.00 79.81 88 ALA A C 1
ATOM 703 O O . ALA A 1 88 ? 4.906 -8.020 -6.459 1.00 79.81 88 ALA A O 1
ATOM 704 N N . PHE A 1 89 ? 6.292 -6.462 -7.303 1.00 83.69 89 PHE A N 1
ATOM 705 C CA . PHE A 1 89 ? 5.410 -6.025 -8.383 1.00 83.69 89 PHE A CA 1
ATOM 706 C C . PHE A 1 89 ? 5.154 -7.145 -9.406 1.00 83.69 89 PHE A C 1
ATOM 708 O O . PHE A 1 89 ? 4.004 -7.440 -9.723 1.00 83.69 89 PHE A O 1
ATOM 715 N N . ILE A 1 90 ? 6.207 -7.850 -9.843 1.00 85.69 90 ILE A N 1
ATOM 716 C CA . ILE A 1 90 ? 6.101 -9.045 -10.703 1.00 85.69 90 ILE A CA 1
ATOM 717 C C . ILE A 1 90 ? 5.202 -10.104 -10.054 1.00 85.69 90 ILE A C 1
ATOM 719 O O . ILE A 1 90 ? 4.317 -10.655 -10.708 1.00 85.69 90 ILE A O 1
ATOM 723 N N . ASN A 1 91 ? 5.400 -10.374 -8.760 1.00 79.12 91 ASN A N 1
ATOM 724 C CA . ASN A 1 91 ? 4.554 -11.312 -8.028 1.00 79.12 91 ASN A CA 1
ATOM 725 C C . ASN A 1 91 ? 3.088 -10.849 -8.005 1.00 79.12 91 ASN A C 1
ATOM 727 O O . ASN A 1 91 ? 2.198 -11.675 -8.177 1.00 79.12 91 ASN A O 1
ATOM 731 N N . GLY A 1 92 ? 2.838 -9.544 -7.860 1.00 75.50 92 GLY A N 1
ATOM 732 C CA . GLY A 1 92 ? 1.503 -8.954 -7.975 1.00 75.50 92 GLY A CA 1
ATOM 733 C C . GLY A 1 92 ? 0.839 -9.235 -9.327 1.00 75.50 92 GLY A C 1
ATOM 734 O O . GLY A 1 92 ? -0.315 -9.658 -9.357 1.00 75.50 92 GLY A O 1
ATOM 735 N N . ILE A 1 93 ? 1.576 -9.101 -10.435 1.00 80.00 93 ILE A N 1
ATOM 736 C CA . ILE A 1 93 ? 1.062 -9.423 -11.775 1.00 80.00 93 ILE A CA 1
ATOM 737 C C . ILE A 1 93 ? 0.712 -10.914 -11.894 1.00 80.00 93 ILE A C 1
ATOM 739 O O . ILE A 1 93 ? -0.398 -11.247 -12.305 1.00 80.00 93 ILE A O 1
ATOM 743 N N . PHE A 1 94 ? 1.606 -11.825 -11.490 1.00 78.19 94 PHE A N 1
ATOM 744 C CA . PHE A 1 94 ? 1.334 -13.273 -11.541 1.00 78.19 94 PHE A CA 1
ATOM 745 C C . PHE A 1 94 ? 0.107 -13.670 -10.729 1.00 78.19 94 PHE A C 1
ATOM 747 O O . PHE A 1 94 ? -0.716 -14.480 -11.152 1.00 78.19 94 PHE A O 1
ATOM 754 N N . VAL A 1 95 ? -0.038 -13.052 -9.568 1.00 73.44 95 VAL A N 1
ATOM 755 C CA . VAL A 1 95 ? -1.186 -13.245 -8.706 1.00 73.44 95 VAL A CA 1
ATOM 756 C C . VAL A 1 95 ? -2.486 -12.799 -9.400 1.00 73.44 95 VAL A C 1
ATOM 758 O O . VAL A 1 95 ? -3.479 -13.525 -9.351 1.00 73.44 95 VAL A O 1
ATOM 761 N N . LEU A 1 96 ? -2.485 -11.671 -10.122 1.00 73.50 96 LEU A N 1
ATOM 762 C CA . LEU A 1 96 ? -3.625 -11.265 -10.956 1.00 73.50 96 LEU A CA 1
ATOM 763 C C . LEU A 1 96 ? -3.874 -12.233 -12.120 1.00 73.50 96 LEU A C 1
ATOM 765 O O . LEU A 1 96 ? -5.024 -12.450 -12.496 1.00 73.50 96 LEU A O 1
ATOM 769 N N . MET A 1 97 ? -2.837 -12.866 -12.659 1.00 76.94 97 MET A N 1
ATOM 770 C CA . MET A 1 97 ? -2.976 -13.912 -13.678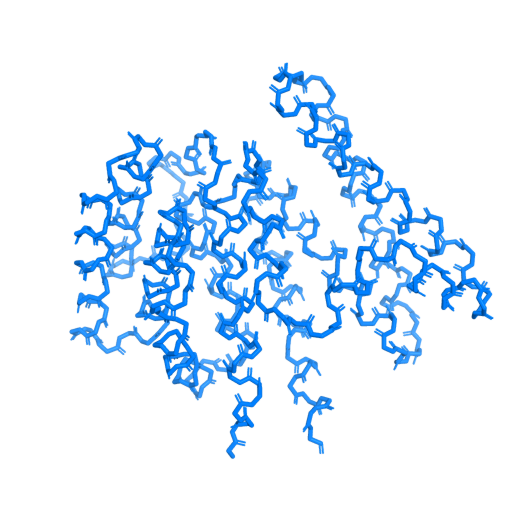 1.00 76.94 97 MET A CA 1
ATOM 771 C C . MET A 1 97 ? -3.502 -15.246 -13.117 1.00 76.94 97 MET A C 1
ATOM 773 O O . MET A 1 97 ? -3.800 -16.150 -13.894 1.00 76.94 97 MET A O 1
ATOM 777 N N . GLY A 1 98 ? -3.651 -15.380 -11.793 1.00 72.00 98 GLY A N 1
ATOM 778 C CA . GLY A 1 98 ? -4.097 -16.614 -11.144 1.00 72.00 98 GLY A CA 1
ATOM 779 C C . GLY A 1 98 ? -2.976 -17.619 -10.855 1.00 72.00 98 GLY A C 1
ATOM 780 O O . GLY A 1 98 ? -3.277 -18.781 -10.597 1.00 72.00 98 GLY A O 1
ATOM 781 N N . ASP A 1 99 ? -1.710 -17.186 -10.857 1.00 71.88 99 ASP A N 1
ATOM 782 C CA . ASP A 1 99 ? -0.527 -17.999 -10.523 1.00 71.88 99 ASP A CA 1
ATOM 783 C C . ASP A 1 99 ? 0.163 -17.494 -9.230 1.00 71.88 99 ASP A C 1
ATOM 785 O O . ASP A 1 99 ? 1.257 -16.914 -9.263 1.00 71.88 99 ASP A O 1
ATOM 789 N N . PRO A 1 100 ? -0.486 -17.630 -8.054 1.00 63.16 100 PRO A N 1
ATOM 790 C CA . PRO A 1 100 ? 0.070 -17.167 -6.790 1.00 63.16 100 PRO A CA 1
ATOM 791 C C . PRO A 1 100 ? 1.199 -18.097 -6.321 1.00 63.16 100 PRO A C 1
ATOM 793 O O . PRO A 1 100 ? 0.966 -19.252 -5.975 1.00 63.16 100 PRO A O 1
ATOM 796 N N . GLY A 1 101 ? 2.430 -17.583 -6.237 1.00 54.00 101 GLY A N 1
ATOM 797 C CA . GLY A 1 101 ? 3.528 -18.267 -5.534 1.00 54.00 101 GLY A CA 1
ATOM 798 C C . GLY A 1 101 ? 4.851 -18.366 -6.287 1.00 54.00 101 GLY A C 1
ATOM 799 O O . GLY A 1 101 ? 5.869 -18.678 -5.668 1.00 54.00 101 GLY A O 1
ATOM 800 N N . LYS A 1 102 ? 4.886 -18.034 -7.582 1.00 63.19 102 LYS A N 1
ATOM 801 C CA . LYS A 1 102 ? 6.097 -18.179 -8.406 1.00 63.19 102 LYS A CA 1
ATOM 802 C C . LYS A 1 102 ? 7.277 -17.302 -7.952 1.00 63.19 102 LYS A C 1
ATOM 804 O O . LYS A 1 102 ? 8.423 -17.686 -8.166 1.00 63.19 102 LYS A O 1
ATOM 809 N N . TYR A 1 103 ? 7.017 -16.169 -7.286 1.00 64.50 103 TYR A N 1
ATOM 810 C CA . TYR A 1 103 ? 8.045 -15.166 -6.956 1.00 64.50 103 TYR A CA 1
ATOM 811 C C . TYR A 1 103 ? 8.183 -14.810 -5.467 1.00 64.50 103 TYR A C 1
ATOM 813 O O . TYR A 1 103 ? 9.076 -14.043 -5.101 1.00 64.50 103 TYR A O 1
ATOM 821 N N . LEU A 1 104 ? 7.385 -15.404 -4.573 1.00 62.69 104 LEU A N 1
ATOM 822 C CA . LEU A 1 104 ? 7.418 -15.063 -3.143 1.00 62.69 104 LEU A CA 1
ATOM 823 C C . LEU A 1 104 ? 8.789 -15.337 -2.493 1.00 62.69 104 LEU A C 1
ATOM 825 O O . LEU A 1 104 ? 9.287 -14.538 -1.699 1.00 62.69 104 LEU A O 1
ATOM 829 N N . MET A 1 105 ? 9.429 -16.454 -2.854 1.00 63.34 105 MET A N 1
ATOM 830 C CA . MET A 1 105 ? 10.761 -16.801 -2.341 1.00 63.34 105 MET A CA 1
ATOM 831 C C . MET A 1 105 ? 11.846 -15.821 -2.803 1.00 63.34 105 MET A C 1
ATOM 833 O O . MET A 1 105 ? 12.813 -15.580 -2.078 1.00 63.34 105 MET A O 1
ATOM 837 N N . GLU A 1 106 ? 11.690 -15.241 -3.992 1.00 67.12 106 GLU A N 1
ATOM 838 C CA . GLU A 1 106 ? 12.627 -14.260 -4.528 1.00 67.12 106 GLU A CA 1
ATOM 839 C C . GLU A 1 106 ? 12.471 -12.902 -3.833 1.00 67.12 106 GLU A C 1
ATOM 841 O O . GLU A 1 106 ? 13.473 -12.300 -3.445 1.00 67.12 106 GLU A O 1
ATOM 846 N N . VAL A 1 107 ? 11.232 -12.478 -3.556 1.00 69.56 107 VAL A N 1
ATOM 847 C CA . VAL A 1 107 ? 10.951 -11.293 -2.726 1.00 69.56 107 VAL A CA 1
ATOM 848 C C . VAL A 1 107 ? 11.595 -11.441 -1.346 1.00 69.56 107 VAL A C 1
ATOM 850 O O . VAL A 1 107 ? 12.323 -10.549 -0.910 1.00 69.56 107 VAL A O 1
ATOM 853 N N . ALA A 1 108 ? 11.413 -12.590 -0.684 1.00 66.75 108 ALA A N 1
ATOM 854 C CA . ALA A 1 108 ? 11.988 -12.850 0.638 1.00 66.75 108 ALA A CA 1
ATOM 855 C C . ALA A 1 108 ? 13.531 -12.773 0.652 1.00 66.75 108 ALA A C 1
ATOM 857 O O . ALA A 1 108 ? 14.116 -12.258 1.606 1.00 66.75 108 ALA A O 1
ATOM 858 N N . LYS A 1 109 ? 14.204 -13.233 -0.416 1.00 72.81 109 LYS A N 1
ATOM 859 C CA . LYS A 1 109 ? 15.671 -13.157 -0.553 1.00 72.81 109 LYS A CA 1
ATOM 860 C C . LYS A 1 109 ? 16.172 -11.710 -0.562 1.00 72.81 109 LYS A C 1
ATOM 862 O O . LYS A 1 109 ? 17.150 -11.402 0.122 1.00 72.81 109 LYS A O 1
ATOM 867 N N . TYR A 1 110 ? 15.543 -10.840 -1.351 1.00 72.56 110 TYR A N 1
ATOM 868 C CA . TYR A 1 110 ? 15.948 -9.433 -1.451 1.00 72.56 110 TYR A CA 1
ATOM 869 C C . TYR A 1 110 ? 15.520 -8.618 -0.231 1.00 72.56 110 TYR A C 1
ATOM 871 O O . TYR A 1 110 ? 16.255 -7.728 0.191 1.00 72.56 110 TYR A O 1
ATOM 879 N N . ASN A 1 111 ? 14.416 -9.004 0.407 1.00 70.19 111 ASN A N 1
ATOM 880 C CA . ASN A 1 111 ? 13.965 -8.430 1.666 1.00 70.19 111 ASN A CA 1
ATOM 881 C C . ASN A 1 111 ? 15.038 -8.547 2.764 1.00 70.19 111 ASN A C 1
ATOM 883 O O . ASN A 1 111 ? 15.414 -7.547 3.369 1.00 70.19 111 ASN A O 1
ATOM 887 N N . THR A 1 112 ? 15.650 -9.727 2.937 1.00 70.44 112 THR A N 1
ATOM 888 C CA . THR A 1 112 ? 16.756 -9.892 3.899 1.00 70.44 112 THR A CA 1
ATOM 889 C C . THR A 1 112 ? 17.951 -8.975 3.606 1.00 70.44 112 THR A C 1
ATOM 891 O O . THR A 1 112 ? 18.640 -8.572 4.541 1.00 70.44 112 THR A O 1
ATOM 894 N N . LYS A 1 113 ? 18.240 -8.670 2.334 1.00 77.19 113 LYS A N 1
ATOM 895 C CA . LYS A 1 113 ? 19.351 -7.779 1.962 1.00 77.19 113 LYS A CA 1
ATOM 896 C C . LYS A 1 113 ? 19.018 -6.314 2.244 1.00 77.19 113 LYS A C 1
ATOM 898 O O . LYS A 1 113 ? 19.771 -5.675 2.966 1.00 77.19 113 LYS A O 1
ATOM 903 N N . CYS A 1 114 ? 17.855 -5.844 1.789 1.00 78.06 114 CYS A N 1
ATOM 904 C CA . CYS A 1 114 ? 17.367 -4.486 2.056 1.00 78.06 114 CYS A CA 1
ATOM 905 C C . CYS A 1 114 ? 17.313 -4.188 3.559 1.00 78.06 114 CYS A C 1
ATOM 907 O O . CYS A 1 114 ? 17.846 -3.180 4.011 1.00 78.06 114 CYS A O 1
ATOM 909 N N . ILE A 1 115 ? 16.765 -5.113 4.358 1.00 76.88 115 ILE A N 1
ATOM 910 C CA . ILE A 1 115 ? 16.716 -4.966 5.817 1.00 76.88 115 ILE A CA 1
ATOM 911 C C . ILE A 1 115 ? 18.120 -4.827 6.424 1.00 76.88 115 ILE A C 1
ATOM 913 O O . ILE A 1 115 ? 18.311 -4.041 7.347 1.00 76.88 115 ILE A O 1
ATOM 917 N N . LYS A 1 116 ? 19.108 -5.592 5.942 1.00 77.31 116 LYS A N 1
ATOM 918 C CA . LYS A 1 116 ? 20.485 -5.507 6.457 1.00 77.31 116 LYS A CA 1
ATOM 919 C C . LYS A 1 116 ? 21.158 -4.175 6.133 1.00 77.31 116 LYS A C 1
ATOM 921 O O . LYS A 1 116 ? 22.027 -3.763 6.890 1.00 77.31 116 LYS A O 1
ATOM 926 N N . GLU A 1 117 ? 20.802 -3.560 5.013 1.00 81.00 117 GLU A N 1
ATOM 927 C CA . GLU A 1 117 ? 21.439 -2.340 4.512 1.00 81.00 117 GLU A CA 1
ATOM 928 C C . GLU A 1 117 ? 20.779 -1.072 5.044 1.00 81.00 117 GLU A C 1
ATOM 930 O O . GLU A 1 117 ? 21.475 -0.161 5.482 1.00 81.00 117 GLU A O 1
ATOM 935 N N . GLU A 1 118 ? 19.448 -1.017 5.026 1.00 77.94 118 GLU A N 1
ATOM 936 C CA . GLU A 1 118 ? 18.693 0.193 5.363 1.00 77.94 118 GLU A CA 1
ATOM 937 C C . GLU A 1 118 ? 18.053 0.123 6.765 1.00 77.94 118 GLU A C 1
ATOM 939 O O . GLU A 1 118 ? 17.696 1.157 7.331 1.00 77.94 118 GLU A O 1
ATOM 944 N N . GLY A 1 119 ? 17.940 -1.072 7.357 1.00 76.88 119 GLY A N 1
ATOM 945 C CA . GLY A 1 119 ? 17.122 -1.337 8.546 1.00 76.88 119 GLY A CA 1
ATOM 946 C C . GLY A 1 119 ? 15.662 -1.646 8.189 1.00 76.88 119 GLY A C 1
ATOM 947 O O . GLY A 1 119 ? 15.197 -1.321 7.093 1.00 76.88 119 GLY A O 1
ATOM 948 N N . VAL A 1 120 ? 14.919 -2.287 9.102 1.00 75.75 120 VAL A N 1
ATOM 949 C CA . VAL A 1 120 ? 13.517 -2.686 8.856 1.00 75.75 120 VAL A CA 1
ATOM 950 C C . VAL A 1 120 ? 12.639 -1.471 8.602 1.00 75.75 120 VAL A C 1
ATOM 952 O O . VAL A 1 120 ? 12.017 -1.396 7.541 1.00 75.75 120 VAL A O 1
ATOM 955 N N . GLN A 1 121 ? 12.630 -0.498 9.518 1.00 80.06 121 GLN A N 1
ATOM 956 C CA . GLN A 1 121 ? 11.793 0.691 9.375 1.00 80.06 121 GLN A CA 1
ATOM 957 C C . GLN A 1 121 ? 12.044 1.431 8.052 1.00 80.06 121 GLN A C 1
ATOM 959 O O . GLN A 1 121 ? 11.095 1.710 7.323 1.00 80.06 121 GLN A O 1
ATOM 964 N N . ASN A 1 122 ? 13.299 1.723 7.699 1.00 82.62 122 ASN A N 1
ATOM 965 C CA . ASN A 1 122 ? 13.591 2.463 6.465 1.00 82.62 122 ASN A CA 1
ATOM 966 C C . ASN A 1 122 ? 13.237 1.660 5.212 1.00 82.62 122 ASN A C 1
ATOM 968 O O . ASN A 1 122 ? 12.648 2.221 4.290 1.00 82.62 122 ASN A O 1
ATOM 972 N N . CYS A 1 123 ? 13.529 0.355 5.190 1.00 81.31 123 CYS A N 1
ATOM 973 C CA . CYS A 1 123 ? 13.185 -0.499 4.055 1.00 81.31 123 CYS A CA 1
ATOM 974 C C . CYS A 1 123 ? 11.659 -0.504 3.824 1.00 81.31 123 CYS A C 1
ATOM 976 O O . CYS A 1 123 ? 11.200 -0.290 2.702 1.00 81.31 123 CYS A O 1
ATOM 978 N N . PHE A 1 124 ? 10.852 -0.653 4.883 1.00 78.50 124 PHE A N 1
ATOM 979 C CA . PHE A 1 124 ? 9.388 -0.599 4.781 1.00 78.50 124 PHE A CA 1
ATOM 980 C C . PHE A 1 124 ? 8.850 0.783 4.426 1.00 78.50 12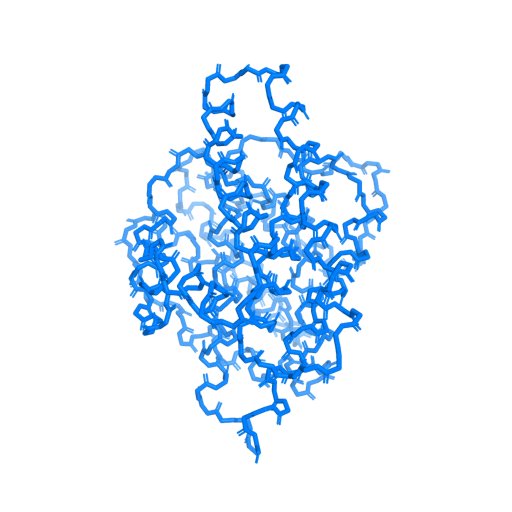4 PHE A C 1
ATOM 982 O O . PHE A 1 124 ? 7.955 0.890 3.589 1.00 78.50 124 PHE A O 1
ATOM 989 N N . TYR A 1 125 ? 9.393 1.837 5.031 1.00 85.06 125 TYR A N 1
ATOM 990 C CA . TYR A 1 125 ? 9.035 3.211 4.699 1.00 85.06 125 TYR A CA 1
ATOM 991 C C . TYR A 1 125 ? 9.236 3.478 3.205 1.00 85.06 125 TYR A C 1
ATOM 993 O O . TYR A 1 125 ? 8.307 3.901 2.520 1.00 85.06 125 TYR A O 1
ATOM 1001 N N . ASN A 1 126 ? 10.412 3.134 2.680 1.00 84.88 126 ASN A N 1
ATOM 1002 C CA . ASN A 1 126 ? 10.740 3.319 1.274 1.00 84.88 126 ASN A CA 1
ATOM 1003 C C . ASN A 1 126 ? 9.853 2.474 0.346 1.00 84.88 126 ASN A C 1
ATOM 1005 O O . ASN A 1 126 ? 9.399 2.972 -0.680 1.00 84.88 126 ASN A O 1
ATOM 1009 N N . ILE A 1 127 ? 9.528 1.228 0.711 1.00 82.81 127 ILE A N 1
ATOM 1010 C CA . ILE A 1 127 ? 8.554 0.413 -0.037 1.00 82.81 127 ILE A CA 1
ATOM 1011 C C . ILE A 1 127 ? 7.210 1.138 -0.167 1.00 82.81 127 ILE A C 1
ATOM 1013 O O . ILE A 1 127 ? 6.641 1.172 -1.257 1.00 82.81 127 ILE A O 1
ATOM 1017 N N . LEU A 1 128 ? 6.693 1.700 0.931 1.00 82.19 128 LEU A N 1
ATOM 1018 C CA . LEU A 1 128 ? 5.399 2.385 0.943 1.00 82.19 128 LEU A CA 1
ATOM 1019 C C . LEU A 1 128 ? 5.418 3.639 0.063 1.00 82.19 128 LEU A C 1
ATOM 1021 O O . LEU A 1 128 ? 4.429 3.902 -0.624 1.00 82.19 128 LEU A O 1
ATOM 1025 N N . LEU A 1 129 ? 6.524 4.387 0.049 1.00 84.19 129 LEU A N 1
ATOM 1026 C CA . LEU A 1 129 ? 6.687 5.533 -0.848 1.00 84.19 129 LEU A CA 1
ATOM 1027 C C . LEU A 1 129 ? 6.746 5.102 -2.312 1.00 84.19 129 LEU A C 1
ATOM 1029 O O . LEU A 1 129 ? 6.033 5.661 -3.136 1.00 84.19 129 LEU A O 1
ATOM 1033 N N . ILE A 1 130 ? 7.536 4.077 -2.642 1.00 84.19 130 ILE A N 1
ATOM 1034 C CA . ILE A 1 130 ? 7.654 3.594 -4.024 1.00 84.19 130 ILE A CA 1
ATOM 1035 C C . ILE A 1 130 ? 6.318 3.034 -4.522 1.00 84.19 130 ILE A C 1
ATOM 1037 O O . ILE A 1 130 ? 5.911 3.314 -5.647 1.00 84.19 130 ILE A O 1
ATOM 1041 N N . ALA A 1 131 ? 5.601 2.276 -3.688 1.00 78.31 131 ALA A N 1
ATOM 1042 C CA . ALA A 1 131 ? 4.268 1.789 -4.026 1.00 78.31 131 ALA A CA 1
ATOM 1043 C C . ALA A 1 131 ? 3.311 2.959 -4.310 1.00 78.31 131 ALA A C 1
ATOM 1045 O O . ALA A 1 131 ? 2.547 2.915 -5.274 1.00 78.31 131 ALA A O 1
ATOM 1046 N N . TYR A 1 132 ? 3.381 4.033 -3.526 1.00 77.06 132 TYR A N 1
ATOM 1047 C CA . TYR A 1 132 ? 2.583 5.231 -3.772 1.00 77.06 132 TYR A CA 1
ATOM 1048 C C . TYR A 1 132 ? 2.963 5.920 -5.081 1.00 77.06 132 TYR A C 1
ATOM 1050 O O . TYR A 1 132 ? 2.085 6.204 -5.894 1.00 77.06 132 TYR A O 1
ATOM 1058 N N . ASP A 1 133 ? 4.262 6.074 -5.330 1.00 78.12 133 ASP A N 1
ATOM 1059 C CA . ASP A 1 133 ? 4.819 6.719 -6.517 1.00 78.12 133 ASP A CA 1
ATOM 1060 C C . ASP A 1 133 ? 4.422 5.976 -7.807 1.00 78.12 133 ASP A C 1
ATOM 1062 O O . ASP A 1 133 ? 3.965 6.589 -8.773 1.00 78.12 133 ASP A O 1
ATOM 1066 N N . ILE A 1 134 ? 4.471 4.638 -7.804 1.00 77.19 134 ILE A N 1
ATOM 1067 C CA . ILE A 1 134 ? 4.009 3.783 -8.917 1.00 77.19 134 ILE A CA 1
ATOM 1068 C C . ILE A 1 134 ? 2.501 3.969 -9.200 1.00 77.19 134 ILE A C 1
ATOM 1070 O O . ILE A 1 134 ? 2.002 3.581 -10.254 1.00 77.19 134 ILE A O 1
ATOM 1074 N N . GLY A 1 135 ? 1.761 4.623 -8.302 1.00 66.44 135 GLY A N 1
ATOM 1075 C CA . GLY A 1 135 ? 0.318 4.801 -8.415 1.00 66.44 135 GLY A CA 1
ATOM 1076 C C . GLY A 1 135 ? -0.439 3.575 -7.936 1.00 66.44 135 GLY A C 1
ATOM 1077 O O . GLY A 1 135 ? -1.543 3.285 -8.400 1.00 66.44 135 GLY A O 1
ATOM 1078 N N . SER A 1 136 ? 0.174 2.814 -7.038 1.00 57.19 136 SER A N 1
ATOM 1079 C CA . SER A 1 136 ? -0.326 1.497 -6.709 1.00 57.19 136 SER A CA 1
ATOM 1080 C C . SER A 1 136 ? -1.644 1.626 -5.908 1.00 57.19 136 SER A C 1
ATOM 1082 O O . SER A 1 136 ? -2.515 0.786 -6.023 1.00 57.19 136 SER A O 1
ATOM 1084 N N . PHE A 1 137 ? -1.918 2.667 -5.120 1.00 49.44 137 PHE A N 1
ATOM 1085 C CA . PHE A 1 137 ? -3.119 2.680 -4.258 1.00 49.44 137 PHE A CA 1
ATOM 1086 C C . PHE A 1 137 ? -4.460 2.781 -5.008 1.00 49.44 137 PHE A C 1
ATOM 1088 O O . PHE A 1 137 ? -5.056 3.846 -5.111 1.00 49.44 137 PHE A O 1
ATOM 1095 N N . ASN A 1 138 ? -4.983 1.642 -5.451 1.00 51.03 138 ASN A N 1
ATOM 1096 C CA . ASN A 1 138 ? -6.395 1.442 -5.704 1.00 51.03 138 ASN A CA 1
ATOM 1097 C C . ASN A 1 138 ? -6.765 0.004 -5.310 1.00 51.03 138 ASN A C 1
ATOM 1099 O O . ASN A 1 138 ? -6.456 -0.970 -6.000 1.00 51.03 138 ASN A O 1
ATOM 1103 N N . LEU A 1 139 ? -7.357 -0.109 -4.121 1.00 44.31 139 LEU A N 1
ATOM 1104 C CA . LEU A 1 139 ? -8.053 -1.292 -3.640 1.00 44.31 139 LEU A CA 1
ATOM 1105 C C . LEU A 1 139 ? -9.520 -1.075 -4.016 1.00 44.31 139 LEU A C 1
ATOM 1107 O O . LEU A 1 139 ? -10.247 -0.473 -3.235 1.00 44.31 139 LEU A O 1
ATOM 1111 N N . TYR A 1 140 ? -9.959 -1.492 -5.200 1.00 45.91 140 TYR A N 1
ATOM 1112 C CA . TYR A 1 140 ? -11.177 -2.294 -5.397 1.00 45.91 140 TYR A CA 1
ATOM 1113 C C . TYR A 1 140 ? -11.714 -2.163 -6.824 1.00 45.91 140 TYR A C 1
ATOM 1115 O O . TYR A 1 140 ? -12.452 -1.250 -7.178 1.00 45.91 140 TYR A O 1
ATOM 1123 N N . SER A 1 141 ? -11.474 -3.225 -7.585 1.00 37.91 141 SER A N 1
ATOM 1124 C CA . SER A 1 141 ? -12.519 -3.857 -8.398 1.00 37.91 141 SER A CA 1
ATOM 1125 C C . SER A 1 141 ? -12.492 -5.388 -8.275 1.00 37.91 141 SER A C 1
ATOM 1127 O O . SER A 1 141 ? -13.229 -6.063 -8.989 1.00 37.91 141 SER A O 1
ATOM 1129 N N . ASP A 1 142 ? -11.692 -5.961 -7.354 1.00 42.41 142 ASP A N 1
ATOM 1130 C CA . ASP A 1 142 ? -11.377 -7.385 -7.422 1.00 42.41 142 ASP A CA 1
ATOM 1131 C C . ASP A 1 142 ? -11.408 -8.170 -6.103 1.00 42.41 142 ASP A C 1
ATOM 1133 O O . ASP A 1 142 ? -10.612 -7.943 -5.190 1.00 42.41 142 ASP A O 1
ATOM 1137 N N . LYS A 1 143 ? -12.293 -9.176 -6.053 1.00 43.97 143 LYS A N 1
ATOM 1138 C CA . LYS A 1 143 ? -12.364 -10.195 -4.990 1.00 43.97 143 LYS A CA 1
ATOM 1139 C C . LYS A 1 143 ? -11.046 -10.952 -4.808 1.00 43.97 143 LYS A C 1
ATOM 1141 O O . LYS A 1 143 ? -10.788 -11.437 -3.708 1.00 43.97 143 LYS A O 1
ATOM 1146 N N . ARG A 1 144 ? -10.197 -10.996 -5.842 1.00 46.03 144 ARG A N 1
ATOM 1147 C CA . ARG A 1 144 ? -8.896 -11.663 -5.810 1.00 46.03 144 ARG A CA 1
ATOM 1148 C C . ARG A 1 144 ? -8.041 -11.177 -4.643 1.00 46.03 144 ARG A C 1
ATOM 1150 O O . ARG A 1 144 ? -7.477 -12.024 -3.974 1.00 46.03 144 ARG A O 1
ATOM 1157 N N . ILE A 1 145 ? -7.977 -9.880 -4.312 1.00 42.59 145 ILE A N 1
ATOM 1158 C CA . ILE A 1 145 ? -7.126 -9.379 -3.203 1.00 42.59 145 ILE A CA 1
ATOM 1159 C C . ILE A 1 145 ? -7.472 -10.053 -1.864 1.00 42.59 145 ILE A C 1
ATOM 1161 O O . ILE A 1 145 ? -6.577 -10.423 -1.104 1.00 42.59 145 ILE A O 1
ATOM 1165 N N . ILE A 1 146 ? -8.764 -10.272 -1.602 1.00 45.06 146 ILE A N 1
ATOM 1166 C CA . ILE A 1 146 ? -9.247 -10.977 -0.407 1.00 45.06 146 ILE A CA 1
ATOM 1167 C C . ILE A 1 146 ? -8.840 -12.455 -0.461 1.00 45.06 146 ILE A C 1
ATOM 1169 O O . ILE A 1 146 ? -8.326 -12.995 0.518 1.00 45.06 146 ILE A O 1
ATOM 1173 N N . ASP A 1 147 ? -9.037 -13.108 -1.605 1.00 45.34 147 ASP A N 1
ATOM 1174 C CA . ASP A 1 147 ? -8.687 -14.521 -1.797 1.00 45.34 147 ASP A CA 1
ATOM 1175 C C . ASP A 1 147 ? -7.169 -14.756 -1.761 1.00 45.34 147 ASP A C 1
ATOM 1177 O O . ASP A 1 147 ? -6.695 -15.794 -1.316 1.00 45.34 147 ASP A O 1
ATOM 1181 N N . ILE A 1 148 ? -6.392 -13.749 -2.131 1.00 46.47 148 ILE A N 1
ATOM 1182 C CA . ILE A 1 148 ? -4.937 -13.730 -2.093 1.00 46.47 148 ILE A CA 1
ATOM 1183 C C . ILE A 1 148 ? -4.426 -13.544 -0.661 1.00 46.47 148 ILE A C 1
ATOM 1185 O O . ILE A 1 148 ? -3.541 -14.282 -0.233 1.00 46.47 148 ILE A O 1
ATOM 1189 N N . MET A 1 149 ? -5.010 -12.624 0.118 1.00 40.81 149 MET A N 1
ATOM 1190 C CA . MET A 1 149 ? -4.729 -12.520 1.558 1.00 40.81 149 MET A CA 1
ATOM 1191 C C . MET A 1 149 ? -4.998 -13.848 2.286 1.00 40.81 149 MET A C 1
ATOM 1193 O O . MET A 1 149 ? -4.257 -14.195 3.203 1.00 40.81 149 MET A O 1
ATOM 1197 N N . ARG A 1 150 ? -6.000 -14.618 1.834 1.00 43.97 150 ARG A N 1
ATOM 1198 C CA . ARG A 1 150 ? -6.278 -15.988 2.305 1.00 43.97 150 ARG A CA 1
ATOM 1199 C C . ARG A 1 150 ? -5.248 -17.014 1.812 1.00 43.97 150 ARG A C 1
ATOM 1201 O O . ARG A 1 150 ? -4.813 -17.861 2.588 1.00 43.97 150 ARG A O 1
ATOM 1208 N N . LEU A 1 151 ? -4.819 -16.934 0.547 1.00 39.34 151 LEU A N 1
ATOM 1209 C CA . LEU A 1 151 ? -3.826 -17.840 -0.058 1.00 39.34 151 LEU A CA 1
ATOM 1210 C C . LEU A 1 151 ? -2.470 -17.816 0.651 1.00 39.34 151 LEU A C 1
ATOM 1212 O O . LEU A 1 151 ? -1.769 -18.826 0.653 1.00 39.34 151 LEU A O 1
ATOM 1216 N N . PHE A 1 152 ? -2.102 -16.702 1.284 1.00 39.91 152 PHE A N 1
ATOM 1217 C CA . PHE A 1 152 ? -0.840 -16.617 2.016 1.00 39.91 152 PHE A CA 1
ATOM 1218 C C . PHE A 1 152 ? -0.806 -17.386 3.334 1.00 39.91 152 PHE A C 1
ATOM 1220 O O . PHE A 1 152 ? 0.249 -17.388 3.967 1.00 39.91 152 PHE A O 1
ATOM 1227 N N . GLN A 1 153 ? -1.906 -18.051 3.728 1.00 35.66 153 GLN A N 1
ATOM 1228 C CA . GLN A 1 153 ? -1.996 -18.888 4.933 1.00 35.66 153 GLN A CA 1
ATOM 1229 C C . GLN A 1 153 ? -1.297 -18.247 6.136 1.00 35.66 153 GLN A C 1
ATOM 1231 O O . GLN A 1 153 ? -0.633 -18.928 6.917 1.00 35.66 153 GLN A O 1
ATOM 1236 N N . LEU A 1 154 ? -1.392 -16.918 6.259 1.00 35.78 154 LEU A N 1
ATOM 1237 C CA . LEU A 1 154 ? -0.946 -16.227 7.452 1.00 35.78 154 LEU A CA 1
ATOM 1238 C C . LEU A 1 154 ? -1.910 -16.711 8.540 1.00 35.78 154 LEU A C 1
ATOM 1240 O O . LEU A 1 154 ? -3.096 -16.380 8.456 1.00 35.78 154 LEU A O 1
ATOM 1244 N N . PRO A 1 155 ? -1.455 -17.547 9.494 1.00 32.69 155 PRO A N 1
ATOM 1245 C CA . PRO A 1 155 ? -2.350 -18.297 10.381 1.00 32.69 155 PRO A CA 1
ATOM 1246 C C . PRO A 1 155 ? -3.283 -17.388 11.193 1.00 32.69 155 PRO A C 1
ATOM 1248 O O . PRO A 1 155 ? -4.351 -17.818 11.619 1.00 32.69 155 PRO A O 1
ATOM 1251 N N . ASP A 1 156 ? -2.906 -16.111 11.319 1.00 36.97 156 ASP A N 1
ATOM 1252 C CA . ASP A 1 156 ? -3.599 -15.086 12.091 1.00 36.97 156 ASP A CA 1
ATOM 1253 C C . ASP A 1 156 ? -4.401 -14.074 11.244 1.00 36.97 156 ASP A C 1
ATOM 1255 O O . ASP A 1 156 ? -4.962 -13.121 11.776 1.00 36.97 156 ASP A O 1
ATOM 1259 N N . LEU A 1 157 ? -4.500 -14.255 9.922 1.00 36.78 157 LEU A N 1
ATOM 1260 C CA . LEU A 1 157 ? -5.307 -13.385 9.046 1.00 36.78 157 LEU A CA 1
ATOM 1261 C C . LEU A 1 157 ? -6.741 -13.892 8.865 1.00 36.78 157 LEU A C 1
ATOM 1263 O O . LEU A 1 157 ? -7.660 -13.084 8.745 1.00 36.78 157 LEU A O 1
ATOM 1267 N N . ASP A 1 158 ? -6.967 -15.204 8.965 1.00 37.38 158 ASP A N 1
ATOM 1268 C CA . ASP A 1 158 ? -8.321 -15.747 9.144 1.00 37.38 158 ASP A CA 1
ATOM 1269 C C . ASP A 1 158 ? -8.948 -15.261 10.467 1.00 37.38 158 ASP A C 1
ATOM 1271 O O . ASP A 1 158 ? -10.170 -15.146 10.566 1.00 37.38 158 ASP A O 1
ATOM 1275 N N . LEU A 1 159 ? -8.127 -14.890 11.461 1.00 38.72 159 LEU A N 1
ATOM 1276 C CA . LEU A 1 159 ? -8.564 -14.222 12.695 1.00 38.72 159 LEU A CA 1
ATOM 1277 C C . LEU A 1 159 ? -8.992 -12.759 12.478 1.00 38.72 159 LEU A C 1
ATOM 1279 O O . LEU A 1 159 ? -9.799 -12.263 13.255 1.00 38.72 159 LEU A O 1
ATOM 1283 N N . LEU A 1 160 ? -8.530 -12.083 11.417 1.00 39.47 160 LEU A N 1
ATOM 1284 C CA . LEU A 1 160 ? -8.988 -10.729 11.059 1.00 39.47 160 LEU A CA 1
ATOM 1285 C C . LEU A 1 160 ? -10.367 -10.718 10.385 1.00 39.47 160 LEU A C 1
ATOM 1287 O O . LEU A 1 160 ? -11.037 -9.689 10.390 1.00 39.47 160 LEU A O 1
ATOM 1291 N N . TYR A 1 161 ? -10.786 -11.846 9.801 1.00 42.19 161 TYR A N 1
ATOM 1292 C CA . TYR A 1 161 ? -12.107 -12.016 9.180 1.00 42.19 161 TYR A CA 1
ATOM 1293 C C . TYR A 1 161 ? -13.092 -12.810 10.037 1.00 42.19 161 TYR A C 1
ATOM 1295 O O . TYR A 1 161 ? -14.299 -12.758 9.791 1.00 42.19 161 TYR A O 1
ATOM 1303 N N . LYS A 1 162 ? -12.614 -13.516 11.067 1.00 47.41 162 LYS A N 1
ATOM 1304 C CA . LYS A 1 162 ? -13.453 -13.839 12.217 1.00 47.41 162 LYS A CA 1
ATOM 1305 C C . LYS A 1 162 ? -13.672 -12.527 12.960 1.00 47.41 162 LYS A C 1
ATOM 1307 O O . LYS A 1 162 ? -12.900 -12.198 13.852 1.00 47.41 162 LYS A O 1
ATOM 1312 N N . ASP A 1 163 ? -14.719 -11.802 12.553 1.00 46.78 163 ASP A N 1
ATOM 1313 C CA . ASP A 1 163 ? -15.174 -10.497 13.076 1.00 46.78 163 ASP A CA 1
ATOM 1314 C C . ASP A 1 163 ? -15.234 -10.434 14.631 1.00 46.78 163 ASP A C 1
ATOM 1316 O O . ASP A 1 163 ? -15.386 -9.353 15.191 1.00 46.78 163 ASP A O 1
ATOM 1320 N N . ASP A 1 164 ? -15.053 -11.555 15.337 1.00 58.78 164 ASP A N 1
ATOM 1321 C CA . ASP A 1 164 ? -15.139 -11.674 16.784 1.00 58.78 164 ASP A CA 1
ATOM 1322 C C . ASP A 1 164 ? -13.808 -11.698 17.549 1.00 58.78 164 ASP A C 1
ATOM 1324 O O . ASP A 1 164 ? -13.847 -11.317 18.701 1.00 58.78 164 ASP A O 1
ATOM 1328 N N . PHE A 1 165 ? -12.631 -12.086 17.034 1.00 63.44 165 PHE A N 1
ATOM 1329 C CA . PHE A 1 165 ? -11.488 -12.288 17.963 1.00 63.44 165 PHE A CA 1
ATOM 1330 C C . PHE A 1 165 ? -10.968 -10.978 18.580 1.00 63.44 165 PHE A C 1
ATOM 1332 O O . PHE A 1 165 ? -10.957 -10.832 19.796 1.00 63.44 165 PHE A O 1
ATOM 1339 N N . ILE A 1 166 ? -10.629 -9.976 17.758 1.00 70.44 166 ILE A N 1
ATOM 1340 C CA . ILE A 1 166 ? -10.172 -8.669 18.272 1.00 70.44 166 ILE A CA 1
ATOM 1341 C C . ILE A 1 166 ? -11.299 -7.956 19.029 1.00 70.44 166 ILE A C 1
ATOM 1343 O O . ILE A 1 166 ? -11.048 -7.298 20.033 1.00 70.44 166 ILE A O 1
ATOM 1347 N N . ILE A 1 167 ? -12.548 -8.075 18.566 1.00 76.56 167 ILE A N 1
ATOM 1348 C CA . ILE A 1 167 ? -13.692 -7.457 19.245 1.00 76.56 167 ILE A CA 1
ATOM 1349 C C . ILE A 1 167 ? -13.925 -8.121 20.605 1.00 76.56 167 ILE A C 1
ATOM 1351 O O . ILE A 1 167 ? -14.049 -7.405 21.592 1.00 76.56 167 ILE A O 1
ATOM 1355 N N . THR A 1 168 ? -13.951 -9.451 20.674 1.00 77.81 168 THR A N 1
ATOM 1356 C CA . THR A 1 168 ? -14.103 -10.226 21.910 1.00 77.81 168 THR A CA 1
ATOM 1357 C C . THR A 1 168 ? -12.958 -9.937 22.868 1.00 77.81 168 THR A C 1
ATOM 1359 O O . THR A 1 168 ? -13.246 -9.559 23.995 1.00 77.81 168 THR A O 1
ATOM 1362 N N . ASP A 1 169 ? -11.699 -9.969 22.423 1.00 77.19 169 ASP A N 1
ATOM 1363 C CA . ASP A 1 169 ? -10.539 -9.625 23.258 1.00 77.19 169 ASP A CA 1
ATOM 1364 C C . ASP A 1 169 ? -10.664 -8.216 23.853 1.00 77.19 169 ASP A C 1
ATOM 1366 O O . ASP A 1 169 ? -10.400 -7.995 25.036 1.00 77.19 169 ASP A O 1
ATOM 1370 N N . LEU A 1 170 ? -11.095 -7.240 23.045 1.00 81.56 170 LEU A N 1
ATOM 1371 C CA . LEU A 1 170 ? -11.316 -5.877 23.520 1.00 81.56 170 LEU A CA 1
ATOM 1372 C C . LEU A 1 170 ? -12.477 -5.812 24.514 1.00 81.56 170 LEU A C 1
ATOM 1374 O O . LEU A 1 170 ? -12.363 -5.141 25.534 1.00 81.56 170 LEU A O 1
ATOM 1378 N N . LEU A 1 171 ? -13.589 -6.498 24.255 1.00 84.56 171 LEU A N 1
ATOM 1379 C CA . LEU A 1 171 ? -14.737 -6.518 25.163 1.00 84.56 171 LEU A CA 1
ATOM 1380 C C . LEU A 1 171 ? -14.404 -7.213 26.492 1.00 84.56 171 LEU A C 1
ATOM 1382 O O . LEU A 1 171 ? -14.750 -6.680 27.546 1.00 84.56 171 LEU A O 1
ATOM 1386 N N . GLU A 1 172 ? -13.696 -8.342 26.458 1.00 83.50 172 GLU A N 1
ATOM 1387 C CA . GLU A 1 172 ? -13.216 -9.071 27.639 1.00 83.50 172 GLU A CA 1
ATOM 1388 C C . GLU A 1 172 ? -12.219 -8.237 28.454 1.00 83.50 172 GLU A C 1
ATOM 1390 O O . GLU A 1 172 ? -12.272 -8.236 29.684 1.00 83.50 172 GLU A O 1
ATOM 1395 N N . ALA A 1 173 ? -11.377 -7.443 27.785 1.00 81.25 173 ALA A N 1
ATOM 1396 C CA . ALA A 1 173 ? -10.496 -6.467 28.424 1.00 81.25 173 ALA A CA 1
ATOM 1397 C C . ALA A 1 173 ? -11.222 -5.196 28.923 1.00 81.25 173 ALA A C 1
ATOM 1399 O O . ALA A 1 173 ? -10.587 -4.311 29.496 1.00 81.25 173 ALA A O 1
ATOM 1400 N N . GLY A 1 174 ? -12.540 -5.071 28.713 1.00 84.50 174 GLY A N 1
ATOM 1401 C CA . GLY A 1 174 ? -13.329 -3.892 29.093 1.00 84.50 174 GLY A CA 1
ATOM 1402 C C . GLY A 1 174 ? -13.144 -2.674 28.175 1.00 84.50 174 GLY A C 1
ATOM 1403 O O . GLY A 1 174 ? -13.590 -1.570 28.488 1.00 84.50 174 GLY A O 1
ATOM 1404 N N . GLU A 1 175 ? -12.521 -2.855 27.015 1.00 86.69 175 GLU A N 1
ATOM 1405 C CA . GLU A 1 175 ? -12.183 -1.840 26.016 1.00 86.69 175 GLU A CA 1
ATOM 1406 C C . GLU A 1 175 ? -13.337 -1.586 25.027 1.00 86.69 175 GLU A C 1
ATOM 1408 O O . GLU A 1 175 ? -13.163 -1.536 23.805 1.00 86.69 175 GLU A O 1
ATOM 1413 N N . TYR A 1 176 ? -14.549 -1.379 25.554 1.00 89.75 176 TYR A N 1
ATOM 1414 C CA . TYR A 1 176 ? -15.781 -1.213 24.765 1.00 89.75 176 TYR A CA 1
ATOM 1415 C C . TYR A 1 176 ? -15.686 -0.115 23.695 1.00 89.75 176 TYR A C 1
ATOM 1417 O O . TYR A 1 176 ? -16.231 -0.252 22.597 1.00 89.75 176 TYR A O 1
ATOM 1425 N N . ARG A 1 177 ? -14.981 0.985 23.992 1.00 91.19 177 ARG A N 1
ATOM 1426 C CA . ARG A 1 177 ? -14.782 2.082 23.033 1.00 91.19 177 ARG A CA 1
ATOM 1427 C C . ARG A 1 177 ? -13.941 1.636 21.837 1.00 91.19 177 ARG A C 1
ATOM 1429 O O . ARG A 1 177 ? -14.337 1.901 20.706 1.00 91.19 177 ARG A O 1
ATOM 1436 N N . LEU A 1 178 ? -12.824 0.943 22.067 1.00 88.94 178 LEU A N 1
ATOM 1437 C CA . LEU A 1 178 ? -11.972 0.437 20.986 1.00 88.94 178 LEU A CA 1
ATOM 1438 C C . LEU A 1 178 ? -12.695 -0.619 20.152 1.00 88.94 178 LEU A C 1
ATOM 1440 O O . LEU A 1 178 ? -12.623 -0.560 18.928 1.00 88.94 178 LEU A O 1
ATOM 1444 N N . ALA A 1 179 ? -13.452 -1.517 20.788 1.00 87.56 179 ALA A N 1
ATOM 1445 C CA . ALA A 1 179 ? -14.266 -2.506 20.084 1.00 87.56 179 ALA A CA 1
ATOM 1446 C C . ALA A 1 179 ? -15.276 -1.837 19.128 1.00 87.56 179 ALA A C 1
ATOM 1448 O O . ALA A 1 179 ? -15.395 -2.213 17.957 1.00 87.56 179 ALA A O 1
ATOM 1449 N N . ASN A 1 180 ? -15.960 -0.784 19.592 1.00 90.31 180 ASN A N 1
ATOM 1450 C CA . ASN A 1 180 ? -16.905 -0.019 18.775 1.00 90.31 180 ASN A CA 1
ATOM 1451 C C . ASN A 1 180 ? -16.226 0.731 17.620 1.00 90.31 180 ASN A C 1
ATOM 1453 O O . ASN A 1 180 ? -16.764 0.756 16.506 1.00 90.31 180 ASN A O 1
ATOM 1457 N N . LEU A 1 181 ? -15.054 1.326 17.859 1.00 92.06 181 LEU A N 1
ATOM 1458 C CA . LEU A 1 181 ? -14.269 1.996 16.819 1.00 92.06 181 LEU A CA 1
ATOM 1459 C C . LEU A 1 181 ? -13.793 1.002 15.761 1.00 92.06 181 LEU A C 1
ATOM 1461 O O . LEU A 1 181 ? -13.990 1.246 14.573 1.00 92.06 181 LEU A O 1
ATOM 1465 N N . TYR A 1 182 ? -13.259 -0.146 16.178 1.00 84.25 182 TYR A N 1
ATOM 1466 C CA . TYR A 1 182 ? -12.823 -1.216 15.284 1.00 84.25 182 TYR A CA 1
ATOM 1467 C C . TYR A 1 182 ? -13.965 -1.691 14.377 1.00 84.25 182 TYR A C 1
ATOM 1469 O O . TYR A 1 182 ? -13.849 -1.676 13.152 1.00 84.25 182 TYR A O 1
ATOM 1477 N N . LYS A 1 183 ? -15.132 -1.999 14.952 1.00 84.31 183 LYS A N 1
ATOM 1478 C CA . LYS A 1 183 ? -16.322 -2.387 14.180 1.00 84.31 183 LYS A CA 1
ATOM 1479 C C . LYS A 1 183 ? -16.761 -1.297 13.196 1.00 84.31 183 LYS A C 1
ATOM 1481 O O . LYS A 1 183 ? -17.133 -1.582 12.054 1.00 84.31 183 LYS A O 1
ATOM 1486 N N . SER A 1 184 ? -16.712 -0.037 13.626 1.00 88.31 184 SER A N 1
ATOM 1487 C CA . SER A 1 184 ? -17.081 1.117 12.798 1.00 88.31 184 SER A CA 1
ATOM 1488 C C . SER A 1 184 ? -16.095 1.355 11.654 1.00 88.31 184 SER A C 1
ATOM 1490 O O . SER A 1 184 ? -16.521 1.753 10.567 1.00 88.31 184 SER A O 1
ATOM 1492 N N . LEU A 1 185 ? -14.806 1.071 11.866 1.00 84.25 185 LEU A N 1
ATOM 1493 C CA . LEU A 1 185 ? -13.757 1.162 10.854 1.00 84.25 185 LEU A CA 1
ATOM 1494 C C . LEU A 1 185 ? -14.043 0.208 9.696 1.00 84.25 185 LEU A C 1
ATOM 1496 O O . LEU A 1 185 ? -14.175 0.651 8.557 1.00 84.25 185 LEU A O 1
ATOM 1500 N N . PHE A 1 186 ? -14.241 -1.079 9.987 1.00 78.62 186 PHE A N 1
ATOM 1501 C CA . PHE A 1 186 ? -14.536 -2.083 8.960 1.00 78.62 186 PHE A CA 1
ATOM 1502 C C . PHE A 1 186 ? -15.859 -1.811 8.247 1.00 78.62 186 PHE A C 1
ATOM 1504 O O . PHE A 1 186 ? -15.937 -1.930 7.024 1.00 78.62 186 PHE A O 1
ATOM 1511 N N . LYS A 1 187 ? -16.897 -1.383 8.978 1.00 80.12 187 LYS A N 1
ATOM 1512 C CA . LYS A 1 187 ? -18.160 -0.957 8.360 1.00 80.12 187 LYS A CA 1
ATOM 1513 C C . LYS A 1 187 ? -17.944 0.208 7.388 1.00 80.12 187 LYS A C 1
ATOM 1515 O O . LYS A 1 187 ? -18.454 0.160 6.272 1.00 80.12 187 LYS A O 1
ATOM 1520 N N . SER A 1 188 ? -17.186 1.227 7.790 1.00 81.44 188 SER A N 1
ATOM 1521 C CA . SER A 1 188 ? -16.904 2.401 6.953 1.00 81.44 188 SER A CA 1
ATOM 1522 C C . SER A 1 188 ? -16.043 2.044 5.743 1.00 81.44 188 SER A C 1
ATOM 1524 O O . SER A 1 188 ? -16.330 2.517 4.651 1.00 81.44 188 SER A O 1
ATOM 1526 N N . MET A 1 189 ? -15.062 1.149 5.897 1.00 75.94 189 MET A N 1
ATOM 1527 C CA . MET A 1 189 ? -14.271 0.618 4.783 1.00 75.94 189 MET A CA 1
ATOM 1528 C C . MET A 1 189 ? -15.136 -0.153 3.778 1.00 75.94 189 MET A C 1
ATOM 1530 O O . MET A 1 189 ? -15.028 0.091 2.582 1.00 75.94 189 MET A O 1
ATOM 1534 N N . ARG A 1 190 ? -16.049 -1.026 4.237 1.00 74.81 190 ARG A N 1
ATOM 1535 C CA . ARG A 1 190 ? -16.990 -1.747 3.351 1.00 74.81 190 ARG A CA 1
ATOM 1536 C C . ARG A 1 190 ? -17.877 -0.774 2.559 1.00 74.81 190 ARG A C 1
ATOM 1538 O O . ARG A 1 190 ? -18.108 -0.981 1.370 1.00 74.81 190 ARG A O 1
ATOM 1545 N N . LEU A 1 191 ? -18.358 0.288 3.207 1.00 76.56 191 LEU A N 1
ATOM 1546 C CA . LEU A 1 191 ? -19.163 1.332 2.565 1.00 76.56 191 LEU A CA 1
ATOM 1547 C C . LEU A 1 191 ? -18.346 2.195 1.592 1.00 76.56 191 LEU A C 1
ATOM 1549 O O . LEU A 1 191 ? -18.832 2.489 0.501 1.00 76.56 191 LEU A O 1
ATOM 1553 N N . LEU A 1 192 ? -17.099 2.534 1.935 1.00 77.38 192 LEU A N 1
ATOM 1554 C CA . LEU A 1 192 ? -16.163 3.212 1.037 1.00 77.38 192 LEU A CA 1
ATOM 1555 C C . LEU A 1 192 ? -15.932 2.384 -0.231 1.00 77.38 192 LEU A C 1
ATOM 1557 O O . LEU A 1 192 ? -16.122 2.895 -1.329 1.00 77.38 192 LEU A O 1
ATOM 1561 N N . SER A 1 193 ? -15.597 1.098 -0.087 1.00 68.44 193 SER A N 1
ATOM 1562 C CA . SER A 1 193 ? -15.390 0.187 -1.219 1.00 68.44 193 SER A CA 1
ATOM 1563 C C . SER A 1 193 ? -16.618 0.103 -2.122 1.00 68.44 193 SER A C 1
ATOM 1565 O O . SER A 1 193 ? -16.485 0.178 -3.340 1.00 68.44 193 SER A O 1
ATOM 1567 N N . LYS A 1 194 ? -17.820 -0.003 -1.540 1.00 71.81 194 LYS A N 1
ATOM 1568 C CA . LYS A 1 194 ? -19.066 0.018 -2.313 1.00 71.81 194 LYS A CA 1
ATOM 1569 C C . LYS A 1 194 ? -19.228 1.331 -3.087 1.00 71.81 194 LYS A C 1
ATOM 1571 O O . LYS A 1 194 ? -19.520 1.297 -4.272 1.00 71.81 194 LYS A O 1
ATOM 1576 N N . SER A 1 195 ? -18.981 2.466 -2.438 1.00 75.75 195 SER A N 1
ATOM 1577 C CA . SER A 1 195 ? -19.128 3.791 -3.058 1.00 75.75 195 SER A CA 1
ATOM 1578 C C . SER A 1 195 ? -18.151 3.996 -4.221 1.00 75.75 195 SER A C 1
ATOM 1580 O O . SER A 1 195 ? -18.517 4.595 -5.223 1.00 75.75 195 SER A O 1
ATOM 1582 N N . ILE A 1 196 ? -16.930 3.451 -4.125 1.00 67.94 196 ILE A N 1
ATOM 1583 C CA . ILE A 1 196 ? -15.950 3.439 -5.226 1.00 67.94 196 ILE A CA 1
ATOM 1584 C C . ILE A 1 196 ? -16.481 2.644 -6.427 1.00 67.94 196 ILE A C 1
ATOM 1586 O O . ILE A 1 196 ? -16.407 3.128 -7.554 1.00 67.94 196 ILE A O 1
ATOM 1590 N N . ILE A 1 197 ? -17.036 1.448 -6.192 1.00 68.31 197 ILE A N 1
ATOM 1591 C CA . ILE A 1 197 ? -17.613 0.592 -7.245 1.00 68.31 197 ILE A CA 1
ATOM 1592 C C . ILE A 1 197 ? -18.803 1.281 -7.916 1.00 68.31 197 ILE A C 1
ATOM 1594 O O . ILE A 1 197 ? -18.895 1.300 -9.142 1.00 68.31 197 ILE A O 1
ATOM 1598 N N . ASP A 1 198 ? -19.678 1.873 -7.106 1.00 76.06 198 ASP A N 1
ATOM 1599 C CA . ASP A 1 198 ? -20.880 2.573 -7.558 1.00 76.06 198 ASP A CA 1
ATOM 1600 C C . ASP A 1 198 ? -20.557 3.958 -8.166 1.00 76.06 198 ASP A C 1
ATOM 1602 O O . ASP A 1 198 ? -21.452 4.628 -8.674 1.00 76.06 198 ASP A O 1
ATOM 1606 N N . GLN A 1 199 ? -19.284 4.384 -8.138 1.00 79.25 199 GLN A N 1
ATOM 1607 C CA . GLN A 1 199 ? -18.799 5.703 -8.575 1.00 79.25 199 GLN A CA 1
ATOM 1608 C C . GLN A 1 199 ? -19.512 6.881 -7.881 1.00 79.25 199 GLN A C 1
ATOM 1610 O O . GLN A 1 199 ? -19.642 7.973 -8.436 1.00 79.25 199 GLN A O 1
ATOM 1615 N N . ASP A 1 200 ? -19.949 6.675 -6.638 1.00 84.38 200 ASP A N 1
ATOM 1616 C CA . ASP A 1 200 ? -20.658 7.661 -5.827 1.00 84.38 200 ASP A CA 1
ATOM 1617 C C . ASP A 1 200 ? -19.664 8.604 -5.133 1.00 84.38 200 ASP A C 1
ATOM 1619 O O . ASP A 1 200 ? -19.162 8.340 -4.036 1.00 84.38 200 ASP A O 1
ATOM 1623 N N . VAL A 1 201 ? -19.348 9.712 -5.805 1.00 85.06 201 VAL A N 1
ATOM 1624 C CA . VAL A 1 201 ? -18.314 10.667 -5.376 1.00 85.06 201 VAL A CA 1
ATOM 1625 C C . VAL A 1 201 ? -18.597 11.265 -3.993 1.00 85.06 201 VAL A C 1
ATOM 1627 O O . VAL A 1 201 ? -17.666 11.412 -3.196 1.00 85.06 201 VAL A O 1
ATOM 1630 N N . GLU A 1 202 ? -19.854 11.585 -3.678 1.00 87.81 202 GLU A N 1
ATOM 1631 C CA . GLU A 1 202 ? -20.221 12.186 -2.389 1.00 87.81 202 GLU A CA 1
ATOM 1632 C C . GLU A 1 202 ? -19.967 11.204 -1.244 1.00 87.81 202 GLU A C 1
ATOM 1634 O O . GLU A 1 202 ? -19.276 11.532 -0.271 1.00 87.81 202 GLU A O 1
ATOM 1639 N N . ASN A 1 203 ? -20.435 9.965 -1.403 1.00 88.44 203 ASN A N 1
ATOM 1640 C CA . ASN A 1 203 ? -20.212 8.924 -0.412 1.00 88.44 203 ASN A CA 1
ATOM 1641 C C . ASN A 1 203 ? -18.730 8.534 -0.305 1.00 88.44 203 ASN A C 1
ATOM 1643 O O . ASN A 1 203 ? -18.242 8.292 0.802 1.00 88.44 203 ASN A O 1
ATOM 1647 N N . ILE A 1 204 ? -17.966 8.537 -1.405 1.00 82.12 204 ILE A N 1
ATOM 1648 C CA . ILE A 1 204 ? -16.510 8.321 -1.360 1.00 82.12 204 ILE A CA 1
ATOM 1649 C C . ILE A 1 204 ? -15.841 9.358 -0.447 1.00 82.12 204 ILE A C 1
ATOM 1651 O O . ILE A 1 204 ? -15.053 8.990 0.427 1.00 82.12 204 ILE A O 1
ATOM 1655 N N . ILE A 1 205 ? -16.154 10.648 -0.609 1.00 87.12 205 ILE A N 1
ATOM 1656 C CA . ILE A 1 205 ? -15.588 11.720 0.226 1.00 87.12 205 ILE A CA 1
ATOM 1657 C C . ILE A 1 205 ? -15.987 11.527 1.695 1.00 87.12 205 ILE A C 1
ATOM 1659 O O . ILE A 1 205 ? -15.138 11.609 2.591 1.00 87.12 205 ILE A O 1
ATOM 1663 N N . GLU A 1 206 ? -17.260 11.224 1.955 1.00 93.56 206 GLU A N 1
ATOM 1664 C CA . GLU A 1 206 ? -17.763 11.014 3.310 1.00 93.56 206 GLU A CA 1
ATOM 1665 C C . GLU A 1 206 ? -17.069 9.840 4.013 1.00 93.56 206 GLU A C 1
ATOM 1667 O O . GLU A 1 206 ? -16.585 9.989 5.145 1.00 93.56 206 GLU A O 1
ATOM 1672 N N . TYR A 1 207 ? -17.000 8.676 3.362 1.00 87.12 207 TYR A N 1
ATOM 1673 C CA . TYR A 1 207 ? -16.438 7.476 3.972 1.00 87.12 207 TYR A CA 1
ATOM 1674 C C . TYR A 1 207 ? -14.916 7.538 4.102 1.00 87.12 207 TYR A C 1
ATOM 1676 O O . TYR A 1 207 ? -14.404 7.055 5.112 1.00 87.12 207 TYR A O 1
ATOM 1684 N N . LYS A 1 208 ? -14.193 8.213 3.192 1.00 87.44 208 LYS A N 1
ATOM 1685 C CA . LYS A 1 208 ? -12.767 8.534 3.394 1.00 87.44 208 LYS A CA 1
ATOM 1686 C C . LYS A 1 208 ? -12.562 9.297 4.705 1.00 87.44 208 LYS A C 1
ATOM 1688 O O . LYS A 1 208 ? -11.794 8.868 5.567 1.00 87.44 208 LYS A O 1
ATOM 1693 N N . ARG A 1 209 ? -13.312 10.385 4.913 1.00 92.38 209 ARG A N 1
ATOM 1694 C CA . ARG A 1 209 ? -13.226 11.180 6.149 1.00 92.38 209 ARG A CA 1
ATOM 1695 C C . ARG A 1 209 ? -13.562 10.351 7.393 1.00 92.38 209 ARG A C 1
ATOM 1697 O O . ARG A 1 209 ? -12.850 10.440 8.389 1.00 92.38 209 ARG A O 1
ATOM 1704 N N . LYS A 1 210 ? -14.616 9.526 7.342 1.00 93.81 210 LYS A N 1
ATOM 1705 C CA . LYS A 1 210 ? -14.999 8.643 8.460 1.00 93.81 210 LYS A CA 1
ATOM 1706 C C . LYS A 1 210 ? -13.891 7.655 8.816 1.00 93.81 210 LYS A C 1
ATOM 1708 O O . LYS A 1 210 ? -13.543 7.551 9.987 1.00 93.81 210 LYS A O 1
ATOM 1713 N N . VAL A 1 211 ? -13.323 6.970 7.823 1.00 87.06 211 VAL A N 1
ATOM 1714 C CA . VAL A 1 211 ? -12.219 6.023 8.030 1.00 87.06 211 VAL A CA 1
ATOM 1715 C C . VAL A 1 211 ? -11.022 6.728 8.664 1.00 87.06 211 VAL A C 1
ATOM 1717 O O . VAL A 1 211 ? -10.536 6.262 9.690 1.00 87.06 211 VAL A O 1
ATOM 1720 N N . ARG A 1 212 ? -10.598 7.880 8.123 1.00 91.12 212 ARG A N 1
ATOM 1721 C CA . ARG A 1 212 ? -9.475 8.657 8.676 1.00 91.12 212 ARG A CA 1
ATOM 1722 C C . ARG A 1 212 ? -9.700 9.021 10.142 1.00 91.12 212 ARG A C 1
ATOM 1724 O O . ARG A 1 212 ? -8.841 8.732 10.968 1.00 91.12 212 ARG A O 1
ATOM 1731 N N . ASN A 1 213 ? -10.865 9.580 10.465 1.00 95.31 213 ASN A N 1
ATOM 1732 C CA . ASN A 1 213 ? -11.189 9.998 11.828 1.00 95.31 213 ASN A CA 1
ATOM 1733 C C . ASN A 1 213 ? -11.192 8.817 12.810 1.00 95.31 213 ASN A C 1
ATOM 1735 O O . ASN A 1 213 ? -10.666 8.936 13.913 1.00 95.31 213 ASN A O 1
ATOM 1739 N N . ILE A 1 214 ? -11.753 7.670 12.409 1.00 94.38 214 ILE A N 1
ATOM 1740 C CA . ILE A 1 214 ? -11.764 6.464 13.247 1.00 94.38 214 ILE A CA 1
ATOM 1741 C C . ILE A 1 214 ? -10.336 5.943 13.455 1.00 94.38 214 ILE A C 1
ATOM 1743 O O . ILE A 1 214 ? -9.978 5.587 14.577 1.00 94.38 214 ILE A O 1
ATOM 1747 N N . CYS A 1 215 ? -9.507 5.920 12.407 1.00 92.31 215 CYS A N 1
ATOM 1748 C CA . CYS A 1 215 ? -8.105 5.527 12.529 1.00 92.31 215 CYS A CA 1
ATOM 1749 C C . CYS A 1 215 ? -7.331 6.449 13.477 1.00 92.31 215 CYS A C 1
ATOM 1751 O O . CYS A 1 215 ? -6.598 5.954 14.328 1.00 92.31 215 CYS A O 1
ATOM 1753 N N . ASP A 1 216 ? -7.509 7.767 13.363 1.00 93.88 216 ASP A N 1
ATOM 1754 C CA . ASP A 1 216 ? -6.872 8.740 14.255 1.00 93.88 216 ASP A CA 1
ATOM 1755 C C . ASP A 1 216 ? -7.297 8.534 15.713 1.00 93.88 216 ASP A C 1
ATOM 1757 O O . ASP A 1 216 ? -6.460 8.583 16.612 1.00 93.88 216 ASP A O 1
ATOM 1761 N N . GLU A 1 217 ? -8.575 8.235 15.957 1.00 95.38 217 GLU A N 1
ATOM 1762 C CA . GLU A 1 217 ? -9.082 7.963 17.302 1.00 95.38 217 GLU A CA 1
ATOM 1763 C C . GLU A 1 217 ? -8.515 6.660 17.886 1.00 95.38 217 GLU A C 1
ATOM 1765 O O . GLU A 1 217 ? -8.081 6.645 19.040 1.00 95.38 217 GLU A O 1
ATOM 1770 N N . ILE A 1 218 ? -8.457 5.581 17.095 1.00 91.50 218 ILE A N 1
ATOM 1771 C CA . ILE A 1 218 ? -7.825 4.321 17.515 1.00 91.50 218 ILE A CA 1
ATOM 1772 C C . ILE A 1 218 ? -6.349 4.565 17.844 1.00 91.50 218 ILE A C 1
ATOM 1774 O O . ILE A 1 218 ? -5.902 4.206 18.932 1.00 91.50 218 ILE A O 1
ATOM 1778 N N . LEU A 1 219 ? -5.596 5.214 16.951 1.00 90.75 219 LEU A N 1
ATOM 1779 C CA . LEU A 1 219 ? -4.173 5.492 17.165 1.00 90.75 219 LEU A CA 1
ATOM 1780 C C . LEU A 1 219 ? -3.944 6.370 18.398 1.00 90.75 219 LEU A C 1
ATOM 1782 O O . LEU A 1 219 ? -3.033 6.091 19.176 1.00 90.75 219 LEU A O 1
ATOM 1786 N N . LEU A 1 220 ? -4.783 7.385 18.622 1.00 91.75 220 LEU A N 1
ATOM 1787 C CA . LEU A 1 220 ? -4.713 8.236 19.809 1.00 91.75 220 LEU A CA 1
ATOM 1788 C C . LEU A 1 220 ? -4.919 7.432 21.098 1.00 91.75 220 LEU A C 1
ATOM 1790 O O . LEU A 1 220 ? -4.180 7.625 22.062 1.00 91.75 220 LEU A O 1
ATOM 1794 N N . ILE A 1 221 ? -5.909 6.539 21.137 1.00 90.25 221 ILE A N 1
ATOM 1795 C CA . ILE A 1 221 ? -6.174 5.719 22.325 1.00 90.25 221 ILE A CA 1
ATOM 1796 C C . ILE A 1 221 ? -5.008 4.760 22.561 1.00 90.25 221 ILE A C 1
ATOM 1798 O O . ILE A 1 221 ? -4.448 4.730 23.655 1.00 90.25 221 ILE A O 1
ATOM 1802 N N . VAL A 1 222 ? -4.616 4.002 21.538 1.00 86.94 222 VAL A N 1
ATOM 1803 C CA . VAL A 1 222 ? -3.646 2.916 21.692 1.00 86.94 222 VAL A CA 1
ATOM 1804 C C . VAL A 1 222 ? -2.221 3.444 21.918 1.00 86.94 222 VAL A C 1
ATOM 1806 O O . VAL A 1 222 ? -1.455 2.839 22.661 1.00 86.94 222 VAL A O 1
ATOM 1809 N N . ASN A 1 223 ? -1.843 4.598 21.357 1.00 84.12 223 ASN A N 1
ATOM 1810 C CA . ASN A 1 223 ? -0.531 5.206 21.629 1.00 84.12 223 ASN A CA 1
ATOM 1811 C C . ASN A 1 223 ? -0.406 5.796 23.039 1.00 84.12 223 ASN A C 1
ATOM 1813 O O . ASN A 1 223 ? 0.706 5.909 23.545 1.00 84.12 223 ASN A O 1
ATOM 1817 N N . ASN A 1 224 ? -1.523 6.145 23.681 1.00 82.62 224 ASN A N 1
ATOM 1818 C CA . ASN A 1 224 ? -1.531 6.651 25.055 1.00 82.62 224 ASN A CA 1
ATOM 1819 C C . ASN A 1 224 ? -1.598 5.535 26.109 1.00 82.62 224 ASN A C 1
ATOM 1821 O O . ASN A 1 224 ? -1.467 5.806 27.306 1.00 82.62 224 ASN A O 1
ATOM 1825 N N . LYS A 1 225 ? -1.792 4.280 25.693 1.00 78.88 225 LYS A N 1
ATOM 1826 C CA . LYS A 1 225 ? -1.739 3.138 26.601 1.00 78.88 225 LYS A CA 1
ATOM 1827 C C . LYS A 1 225 ? -0.296 2.776 26.929 1.00 78.88 225 LYS A C 1
ATOM 1829 O O . LYS A 1 225 ? 0.571 2.730 26.063 1.00 78.88 225 LYS A O 1
ATOM 1834 N N . LYS A 1 226 ? -0.060 2.464 28.206 1.00 64.88 226 LYS A N 1
ATOM 1835 C CA . LYS A 1 226 ? 1.188 1.840 28.677 1.00 64.88 226 LYS A CA 1
ATOM 1836 C C . LYS A 1 226 ? 1.195 0.317 28.490 1.00 64.88 226 LYS A C 1
ATOM 1838 O O . LYS A 1 226 ? 2.220 -0.308 28.740 1.00 64.88 226 LYS A O 1
ATOM 1843 N N . SER A 1 227 ? 0.059 -0.283 28.127 1.00 59.25 227 SER A N 1
ATOM 1844 C CA . SER A 1 227 ? -0.057 -1.722 27.899 1.00 59.25 227 SER A CA 1
ATOM 1845 C C . SER A 1 227 ? 0.555 -2.114 26.559 1.00 59.25 227 SER A C 1
ATOM 1847 O O . SER A 1 227 ? 0.455 -1.381 25.581 1.00 59.25 227 SER A O 1
ATOM 1849 N N . ASN A 1 228 ? 1.186 -3.286 26.530 1.00 57.22 228 ASN A N 1
ATOM 1850 C CA . ASN A 1 228 ? 1.800 -3.860 25.336 1.00 57.22 228 ASN A CA 1
ATOM 1851 C C . ASN A 1 228 ? 1.077 -5.167 24.968 1.00 57.22 228 ASN A C 1
ATOM 1853 O O . ASN A 1 228 ? 1.689 -6.227 24.861 1.00 57.22 228 ASN A O 1
ATOM 1857 N N . ILE A 1 229 ? -0.258 -5.115 24.897 1.00 63.28 229 ILE A N 1
ATOM 1858 C CA . ILE A 1 229 ? -1.072 -6.286 24.546 1.00 63.28 229 ILE A CA 1
ATOM 1859 C C . ILE A 1 229 ? -0.972 -6.489 23.029 1.00 63.28 229 ILE A C 1
ATOM 1861 O O . ILE A 1 229 ? -0.950 -5.524 22.267 1.00 63.28 229 ILE A O 1
ATOM 1865 N N . ALA A 1 230 ? -0.933 -7.740 22.565 1.00 63.97 230 ALA A N 1
ATOM 1866 C CA . ALA A 1 230 ? -0.887 -8.061 21.134 1.00 63.97 230 ALA A CA 1
ATOM 1867 C C . ALA A 1 230 ? -2.035 -7.406 20.330 1.00 63.97 230 ALA A C 1
ATOM 1869 O O . ALA A 1 230 ? -1.846 -7.013 19.178 1.00 63.97 230 ALA A O 1
ATOM 1870 N N . SER A 1 231 ? -3.205 -7.216 20.952 1.00 66.69 231 SER A N 1
ATOM 1871 C CA . SER A 1 231 ? -4.349 -6.508 20.368 1.00 66.69 231 SER A CA 1
ATOM 1872 C C . SER A 1 231 ? -4.073 -5.018 20.131 1.00 66.69 231 SER A C 1
ATOM 1874 O O . SER A 1 231 ? -4.460 -4.500 19.087 1.00 66.69 231 SER A O 1
ATOM 1876 N N . ASP A 1 232 ? -3.342 -4.339 21.022 1.00 73.88 232 ASP A N 1
ATOM 1877 C CA . ASP A 1 232 ? -2.934 -2.938 20.844 1.00 73.88 232 ASP A CA 1
ATOM 1878 C C . ASP A 1 232 ? -2.019 -2.801 19.614 1.00 73.88 232 ASP A C 1
ATOM 1880 O O . ASP A 1 232 ? -2.218 -1.928 18.767 1.00 73.88 232 ASP A O 1
ATOM 1884 N N . PHE A 1 233 ? -1.054 -3.709 19.458 1.00 72.88 233 PHE A N 1
ATOM 1885 C CA . PHE A 1 233 ? -0.195 -3.749 18.275 1.00 72.88 233 PHE A CA 1
ATOM 1886 C C . PHE A 1 233 ? -1.007 -3.919 16.978 1.00 72.88 233 PHE A C 1
ATOM 1888 O O . PHE A 1 233 ? -0.863 -3.133 16.037 1.00 72.88 233 PHE A O 1
ATOM 1895 N N . MET A 1 234 ? -1.904 -4.908 16.945 1.00 72.62 234 MET A N 1
ATOM 1896 C CA . MET A 1 234 ? -2.753 -5.175 15.780 1.00 72.62 234 MET A CA 1
ATOM 1897 C C . MET A 1 234 ? -3.673 -3.995 15.455 1.00 72.62 234 MET A C 1
ATOM 1899 O O . MET A 1 234 ? -3.846 -3.652 14.285 1.00 72.62 234 MET A O 1
ATOM 1903 N N . LEU A 1 235 ? -4.219 -3.325 16.472 1.00 77.25 235 LEU A N 1
ATOM 1904 C CA . LEU A 1 235 ? -5.021 -2.117 16.295 1.00 77.25 235 LEU A CA 1
ATOM 1905 C C . LEU A 1 235 ? -4.209 -0.971 15.688 1.00 77.25 235 LEU A C 1
ATOM 1907 O O . LEU A 1 235 ? -4.704 -0.320 14.767 1.00 77.25 235 LEU A O 1
ATOM 1911 N N . LYS A 1 236 ? -2.969 -0.745 16.150 1.00 80.31 236 LYS A N 1
ATOM 1912 C CA . LYS A 1 236 ? -2.074 0.257 15.547 1.00 80.31 236 LYS A CA 1
ATOM 1913 C C . LYS A 1 236 ? -1.814 -0.066 14.083 1.00 80.31 236 LYS A C 1
ATOM 1915 O O . LYS A 1 236 ? -1.991 0.802 13.235 1.00 80.31 236 LYS A O 1
ATOM 1920 N N . PHE A 1 237 ? -1.456 -1.312 13.780 1.00 77.75 237 PHE A N 1
ATOM 1921 C CA . PHE A 1 237 ? -1.192 -1.748 12.412 1.00 77.75 237 PHE A CA 1
ATOM 1922 C C . PHE A 1 237 ? -2.400 -1.512 11.495 1.00 77.75 237 PHE A C 1
ATOM 1924 O O . PHE A 1 237 ? -2.272 -0.855 10.464 1.00 77.75 237 PHE A O 1
ATOM 1931 N N . ILE A 1 238 ? -3.584 -1.991 11.889 1.00 76.31 238 ILE A N 1
ATOM 1932 C CA . ILE A 1 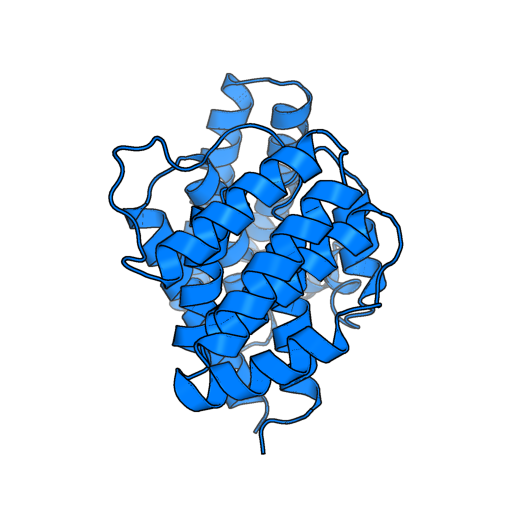238 ? -4.813 -1.890 11.089 1.00 76.31 238 ILE A CA 1
ATOM 1933 C C . ILE A 1 238 ? -5.222 -0.428 10.887 1.00 76.31 238 ILE A C 1
ATOM 1935 O O . ILE A 1 238 ? -5.538 -0.024 9.766 1.00 76.31 238 ILE A O 1
ATOM 1939 N N . ALA A 1 239 ? -5.195 0.379 11.951 1.00 84.12 239 ALA A N 1
ATOM 1940 C CA . ALA A 1 239 ? -5.550 1.790 11.872 1.00 84.12 239 ALA A CA 1
ATOM 1941 C C . ALA A 1 239 ? -4.569 2.568 10.983 1.00 84.12 239 ALA A C 1
ATOM 1943 O O . ALA A 1 239 ? -5.006 3.297 10.091 1.00 84.12 239 ALA A O 1
ATOM 1944 N N . SER A 1 240 ? -3.258 2.374 11.161 1.00 84.00 240 SER A N 1
ATOM 1945 C CA . SER A 1 240 ? -2.233 3.001 10.320 1.00 84.00 240 SER A CA 1
ATOM 1946 C C . SER A 1 240 ? -2.329 2.549 8.862 1.00 84.00 240 SER A C 1
ATOM 1948 O O . SER A 1 240 ? -2.232 3.386 7.968 1.00 84.00 240 SER A O 1
ATOM 1950 N N . PHE A 1 241 ? -2.588 1.266 8.601 1.00 79.00 241 PHE A N 1
ATOM 1951 C CA . PHE A 1 241 ? -2.752 0.732 7.248 1.00 79.00 241 PHE A CA 1
ATOM 1952 C C . PHE A 1 241 ? -3.962 1.343 6.525 1.00 79.00 241 PHE A C 1
ATOM 1954 O O . PHE A 1 241 ? -3.822 1.873 5.421 1.00 79.00 241 PHE A O 1
ATOM 1961 N N . PHE A 1 242 ? -5.145 1.343 7.149 1.00 78.19 242 PHE A N 1
ATOM 1962 C CA . PHE A 1 242 ? -6.339 1.936 6.534 1.00 78.19 242 PHE A CA 1
ATOM 1963 C C . PHE A 1 242 ? -6.265 3.463 6.432 1.00 78.19 242 PHE A C 1
ATOM 1965 O O . PHE A 1 242 ? -6.770 4.038 5.466 1.00 78.19 242 PHE A O 1
ATOM 1972 N N . LYS A 1 243 ? -5.591 4.133 7.376 1.00 86.25 243 LYS A N 1
ATOM 1973 C CA . LYS A 1 243 ? -5.315 5.569 7.271 1.00 86.25 243 LYS A CA 1
ATOM 1974 C C . LYS A 1 243 ? -4.417 5.863 6.076 1.00 86.25 243 LYS A C 1
ATOM 1976 O O . LYS A 1 243 ? -4.756 6.736 5.281 1.00 86.25 243 LYS A O 1
ATOM 1981 N N . LEU A 1 244 ? -3.317 5.119 5.929 1.00 82.88 244 LEU A N 1
ATOM 1982 C CA . LEU A 1 244 ? -2.383 5.270 4.815 1.00 82.88 244 LEU A CA 1
ATOM 1983 C C . LEU A 1 244 ? -3.097 5.097 3.475 1.00 82.88 244 LEU A C 1
ATOM 1985 O O . LEU A 1 244 ? -2.904 5.900 2.569 1.00 82.88 244 LEU A O 1
ATOM 1989 N N . TYR A 1 245 ? -3.978 4.099 3.388 1.00 75.62 245 TYR A N 1
ATOM 1990 C CA . TYR A 1 245 ? -4.807 3.859 2.214 1.00 75.62 245 TYR A CA 1
ATOM 1991 C C . TYR A 1 245 ? -5.653 5.084 1.832 1.00 75.62 245 TYR A C 1
ATOM 1993 O O . TYR A 1 245 ? -5.564 5.581 0.711 1.00 75.62 245 TYR A O 1
ATOM 2001 N N . VAL A 1 246 ? -6.440 5.612 2.772 1.00 78.25 246 VAL A N 1
ATOM 2002 C CA . VAL A 1 246 ? -7.328 6.755 2.509 1.00 78.25 246 VAL A CA 1
ATOM 2003 C C . VAL A 1 246 ? -6.555 8.041 2.222 1.00 78.25 246 VAL A C 1
ATOM 2005 O O . VAL A 1 246 ? -6.970 8.836 1.384 1.00 78.25 246 VAL A O 1
ATOM 2008 N N . VAL A 1 247 ? -5.438 8.273 2.910 1.00 80.56 247 VAL A N 1
ATOM 2009 C CA . VAL A 1 247 ? -4.546 9.406 2.619 1.00 80.56 247 VAL A CA 1
ATOM 2010 C C . VAL A 1 247 ? -3.936 9.266 1.224 1.00 80.56 247 VAL A C 1
ATOM 2012 O O . VAL A 1 247 ? -3.883 10.244 0.482 1.00 80.56 247 VAL A O 1
ATOM 2015 N N . GLY A 1 248 ? -3.571 8.043 0.831 1.00 76.06 248 GLY A N 1
ATOM 2016 C CA . GLY A 1 248 ? -3.098 7.736 -0.512 1.00 76.06 248 GLY A CA 1
ATOM 2017 C C . GLY A 1 248 ? -4.102 8.145 -1.595 1.00 76.06 248 GLY A C 1
ATOM 2018 O O . GLY A 1 248 ? -3.723 8.764 -2.586 1.00 76.06 248 GLY A O 1
ATOM 2019 N N . MET A 1 249 ? -5.395 7.892 -1.363 1.00 74.75 249 MET A N 1
ATOM 2020 C CA . MET A 1 249 ? -6.479 8.297 -2.271 1.00 74.75 249 MET A CA 1
ATOM 2021 C C . MET A 1 249 ? -6.661 9.817 -2.390 1.00 74.75 249 MET A C 1
ATOM 2023 O O . MET A 1 249 ? -7.140 10.292 -3.418 1.00 74.75 249 MET A O 1
ATOM 2027 N N . ASP A 1 250 ? -6.335 10.579 -1.345 1.00 74.06 250 ASP A N 1
ATOM 2028 C CA . ASP A 1 250 ? -6.454 12.044 -1.344 1.00 74.06 250 ASP A CA 1
ATOM 2029 C C . ASP A 1 250 ? -5.276 12.737 -2.034 1.00 74.06 250 ASP A C 1
ATOM 2031 O O . ASP A 1 250 ? -5.323 13.949 -2.227 1.00 74.06 250 ASP A O 1
ATOM 2035 N N . LYS A 1 251 ? -4.237 11.979 -2.408 1.00 73.69 251 LYS A N 1
ATOM 2036 C CA . LYS A 1 251 ? -2.985 12.498 -2.974 1.00 73.69 251 LYS A CA 1
ATOM 2037 C C . LYS A 1 251 ? -2.273 13.519 -2.072 1.00 73.69 251 LYS A C 1
ATOM 2039 O O . LYS A 1 251 ? -1.496 14.347 -2.533 1.00 73.69 251 LYS A O 1
ATOM 2044 N N . ASP A 1 252 ? -2.516 13.445 -0.768 1.00 77.12 252 ASP A N 1
ATOM 2045 C CA . ASP A 1 252 ? -1.831 14.275 0.220 1.00 77.12 252 ASP A CA 1
ATOM 2046 C C . ASP A 1 252 ? -0.469 13.653 0.546 1.00 77.12 252 ASP A C 1
ATOM 2048 O O . ASP A 1 252 ? -0.349 12.823 1.450 1.00 77.12 252 ASP A O 1
ATOM 2052 N N . ILE A 1 253 ? 0.550 14.038 -0.227 1.00 79.25 253 ILE A N 1
ATOM 2053 C CA . ILE A 1 253 ? 1.923 13.524 -0.122 1.00 79.25 253 ILE A CA 1
ATOM 2054 C C . ILE A 1 253 ? 2.484 13.702 1.294 1.00 79.25 253 ILE A C 1
ATOM 2056 O O . ILE A 1 253 ? 3.049 12.767 1.856 1.00 79.25 253 ILE A O 1
ATOM 2060 N N . ILE A 1 254 ? 2.291 14.874 1.904 1.00 84.62 254 ILE A N 1
ATOM 2061 C CA . ILE A 1 254 ? 2.870 15.201 3.215 1.00 84.62 254 ILE A CA 1
ATOM 2062 C C . ILE A 1 254 ? 2.270 14.297 4.296 1.00 84.62 254 ILE A C 1
ATOM 2064 O O . ILE A 1 254 ? 2.987 13.691 5.101 1.00 84.62 254 ILE A O 1
ATOM 2068 N N . THR A 1 255 ? 0.942 14.169 4.312 1.00 83.12 255 THR A N 1
ATOM 2069 C CA . THR A 1 255 ? 0.269 13.282 5.265 1.00 83.12 255 THR A CA 1
ATOM 2070 C C . THR A 1 255 ? 0.569 11.815 4.955 1.00 83.12 255 THR A C 1
ATOM 2072 O O . THR A 1 255 ? 0.664 11.003 5.884 1.00 83.12 255 THR A O 1
ATOM 2075 N N . TYR A 1 256 ? 0.752 11.464 3.677 1.00 83.94 256 TYR A N 1
ATOM 2076 C CA . TYR A 1 256 ? 1.099 10.112 3.252 1.00 83.94 256 TYR A CA 1
ATOM 2077 C C . TYR A 1 256 ? 2.469 9.710 3.795 1.00 83.94 256 TYR A C 1
ATOM 2079 O O . TYR A 1 256 ? 2.560 8.697 4.483 1.00 83.94 256 TYR A O 1
ATOM 2087 N N . GLU A 1 257 ? 3.508 10.524 3.588 1.00 85.44 257 GLU A N 1
ATOM 2088 C CA . GLU A 1 257 ? 4.852 10.264 4.116 1.00 85.44 257 GLU A CA 1
ATOM 2089 C C . GLU A 1 257 ? 4.844 10.086 5.633 1.00 85.44 257 GLU A C 1
ATOM 2091 O O . GLU A 1 257 ? 5.427 9.135 6.162 1.00 85.44 257 GLU A O 1
ATOM 2096 N N . LYS A 1 258 ? 4.151 10.980 6.348 1.00 89.00 258 LYS A N 1
ATOM 2097 C CA . LYS A 1 258 ? 4.041 10.895 7.805 1.00 89.00 258 LYS A CA 1
ATOM 2098 C C . LYS A 1 258 ? 3.395 9.577 8.232 1.00 89.00 258 LYS A C 1
ATOM 2100 O O . LYS A 1 258 ? 3.933 8.876 9.087 1.00 89.00 258 LYS A O 1
ATOM 2105 N N . THR A 1 259 ? 2.277 9.216 7.605 1.00 85.56 259 THR A N 1
ATOM 2106 C CA . THR A 1 259 ? 1.546 7.981 7.919 1.00 85.56 259 THR A CA 1
ATOM 2107 C C . THR A 1 259 ? 2.355 6.738 7.529 1.00 85.56 259 THR A C 1
ATOM 2109 O O . THR A 1 259 ? 2.355 5.750 8.260 1.00 85.56 259 THR A O 1
ATOM 2112 N N . ALA A 1 260 ? 3.095 6.786 6.417 1.00 85.75 260 ALA A N 1
ATOM 2113 C CA . ALA A 1 260 ? 3.970 5.707 5.969 1.00 85.75 260 ALA A CA 1
ATOM 2114 C C . ALA A 1 260 ? 5.109 5.478 6.962 1.00 85.75 260 ALA A C 1
ATOM 2116 O O . ALA A 1 260 ? 5.440 4.336 7.266 1.00 85.75 260 ALA A O 1
ATOM 2117 N N . ARG A 1 261 ? 5.687 6.552 7.513 1.00 88.12 261 ARG A N 1
ATOM 2118 C CA . ARG A 1 261 ? 6.743 6.464 8.527 1.00 88.12 261 ARG A CA 1
ATOM 2119 C C . ARG A 1 261 ? 6.231 5.905 9.851 1.00 88.12 261 ARG A C 1
ATOM 2121 O O . ARG A 1 261 ? 6.915 5.085 10.461 1.00 88.12 261 ARG A O 1
ATOM 2128 N N . GLU A 1 262 ? 5.037 6.322 10.273 1.00 85.81 262 GLU A N 1
ATOM 2129 C CA . GLU A 1 262 ? 4.356 5.771 11.451 1.00 85.81 262 GLU A CA 1
ATOM 2130 C C . GLU A 1 262 ? 4.093 4.268 11.275 1.00 85.81 262 GLU A C 1
ATOM 2132 O O . GLU A 1 262 ? 4.474 3.477 12.136 1.00 85.81 262 GLU A O 1
ATOM 2137 N N . LEU A 1 263 ? 3.525 3.857 10.134 1.00 82.50 263 LEU A N 1
ATOM 2138 C CA . LEU A 1 263 ? 3.294 2.445 9.819 1.00 82.50 263 LEU A CA 1
ATOM 2139 C C . LEU A 1 263 ? 4.607 1.655 9.739 1.00 82.50 263 LEU A C 1
ATOM 2141 O O . LEU A 1 263 ? 4.688 0.541 10.248 1.00 82.50 263 LEU A O 1
ATOM 2145 N N . ALA A 1 264 ? 5.651 2.235 9.148 1.00 82.06 264 ALA A N 1
ATOM 2146 C CA . ALA A 1 264 ? 6.964 1.611 9.074 1.00 82.06 264 ALA A CA 1
ATOM 2147 C C . ALA A 1 264 ? 7.566 1.346 10.464 1.00 82.06 264 ALA A C 1
ATOM 2149 O O . ALA A 1 264 ? 8.153 0.289 10.687 1.00 82.06 264 ALA A O 1
ATOM 2150 N N . GLY A 1 265 ? 7.383 2.277 11.409 1.00 78.81 265 GLY A N 1
ATOM 2151 C CA . GLY A 1 265 ? 7.841 2.120 12.793 1.00 78.81 265 GLY A CA 1
ATOM 2152 C C . GLY A 1 265 ? 7.141 0.981 13.538 1.00 78.81 265 GLY A C 1
ATOM 2153 O O . GLY A 1 265 ? 7.736 0.360 14.412 1.00 78.81 265 GLY A O 1
ATOM 2154 N N . ILE A 1 266 ? 5.907 0.638 13.155 1.00 75.75 266 ILE A N 1
ATOM 2155 C CA . ILE A 1 266 ? 5.192 -0.515 13.719 1.00 75.75 266 ILE A CA 1
ATOM 2156 C C . ILE A 1 266 ? 5.903 -1.830 13.346 1.00 75.75 266 ILE A C 1
ATOM 2158 O O . ILE A 1 266 ? 6.005 -2.723 14.184 1.00 75.75 266 ILE A O 1
ATOM 2162 N N . PHE A 1 267 ? 6.462 -1.958 12.137 1.00 68.56 267 PHE A N 1
ATOM 2163 C CA . PHE A 1 267 ? 7.210 -3.169 11.756 1.00 68.56 267 PHE A CA 1
ATOM 2164 C C . PHE A 1 267 ? 8.538 -3.325 12.489 1.00 68.56 267 PHE A C 1
ATOM 2166 O O . PHE A 1 267 ? 8.984 -4.452 12.692 1.00 68.56 267 PHE A O 1
ATOM 2173 N N . ASP A 1 268 ? 9.157 -2.221 12.901 1.00 67.88 268 ASP A N 1
ATOM 2174 C CA . ASP A 1 268 ? 10.389 -2.256 13.692 1.00 67.88 268 ASP A CA 1
ATOM 2175 C C . ASP A 1 268 ? 10.129 -2.911 15.061 1.00 67.88 268 ASP A C 1
ATOM 2177 O O . ASP A 1 268 ? 10.832 -3.830 15.476 1.00 67.88 268 ASP A O 1
ATOM 2181 N N . ILE A 1 269 ? 8.999 -2.570 15.690 1.00 63.38 269 ILE A N 1
ATOM 2182 C CA . ILE A 1 269 ? 8.542 -3.179 16.951 1.00 63.38 269 ILE A CA 1
ATOM 2183 C C . ILE A 1 269 ? 8.244 -4.686 16.780 1.00 63.38 269 ILE A C 1
ATOM 2185 O O . ILE A 1 269 ? 8.485 -5.489 17.689 1.00 63.38 269 ILE A O 1
ATOM 2189 N N . MET A 1 270 ? 7.759 -5.121 15.607 1.00 58.34 270 MET A N 1
ATOM 2190 C CA . MET A 1 270 ? 7.600 -6.558 15.316 1.00 58.34 270 MET A CA 1
ATOM 2191 C C . MET A 1 270 ? 8.932 -7.300 15.271 1.00 58.34 270 MET A C 1
ATOM 2193 O O . MET A 1 270 ? 8.983 -8.484 15.588 1.00 58.34 270 MET A O 1
ATOM 2197 N N . GLN A 1 271 ? 10.009 -6.640 14.848 1.00 54.47 271 GLN A N 1
ATOM 2198 C CA . GLN A 1 271 ? 11.325 -7.262 14.827 1.00 54.47 271 GLN A CA 1
ATOM 2199 C C . GLN A 1 271 ? 11.848 -7.482 16.252 1.00 54.47 271 GLN A C 1
ATOM 2201 O O . GLN A 1 271 ? 12.417 -8.539 16.527 1.00 54.47 271 GLN A O 1
ATOM 2206 N N . GLU A 1 272 ? 11.648 -6.513 17.146 1.00 49.16 272 GLU A N 1
ATOM 2207 C CA . GLU A 1 272 ? 12.119 -6.581 18.536 1.00 49.16 272 GLU A CA 1
ATOM 2208 C C . GLU A 1 272 ? 11.385 -7.642 19.366 1.00 49.16 272 GLU A C 1
ATOM 2210 O O . GLU A 1 272 ? 11.986 -8.260 20.234 1.00 49.16 272 GLU A O 1
ATOM 2215 N N . SER A 1 273 ? 10.112 -7.910 19.066 1.00 41.69 273 SER A N 1
ATOM 2216 C CA . SER A 1 273 ? 9.285 -8.901 19.778 1.00 41.69 273 SER A CA 1
ATOM 2217 C C . SER A 1 273 ? 9.506 -10.361 19.346 1.00 41.69 273 SER A C 1
ATOM 2219 O O . SER A 1 273 ? 8.906 -11.272 19.916 1.00 41.69 273 SER A O 1
ATOM 2221 N N . VAL A 1 274 ? 10.357 -10.601 18.339 1.00 38.59 274 VAL A N 1
ATOM 2222 C CA . VAL A 1 274 ? 10.708 -11.941 17.819 1.00 38.59 274 VAL A CA 1
ATOM 2223 C C . VAL A 1 274 ? 12.077 -12.428 18.343 1.00 38.59 274 VAL A C 1
ATOM 2225 O O . VAL A 1 274 ? 12.517 -13.528 17.989 1.00 38.59 274 VAL A O 1
ATOM 2228 N N . TYR A 1 275 ? 12.730 -11.650 19.211 1.00 32.06 275 TYR A N 1
ATOM 2229 C CA . TYR A 1 275 ? 13.940 -12.018 19.958 1.00 32.06 275 TYR A CA 1
ATOM 2230 C C . TYR A 1 275 ? 13.668 -12.072 21.463 1.00 32.06 275 TYR A C 1
ATOM 2232 O O . TYR A 1 275 ? 14.394 -12.843 22.131 1.00 32.06 275 TYR A O 1
#

pLDDT: mean 72.64, std 17.46, range [32.06, 96.94]

Foldseek 3Di:
DQPLVLLLVLLLVLLLLQLLQQDDDDALDDPPDDAPDDDPLVVLLVLQLVLSVCVNVVVLVSSLVSLVVSLVSCVVVVNLLSNLLSLSNNQSSCLVVVNHDPRSVVSSVSSVVLCVPQNQLRSQLVSLRSSLNSSRQDRDDDPSSVVNLVVSPPVCVVVVVVLCDLLVVCVVVVVNVLSVLSVQLVVLVVQLRVCVVVVPPVSVVVSLVSNLVSLVVLCVVLVPDPDPDPSSLVSPLVSLVSNLSSCSVVSVPVVNSVSSSSNSVSSNVVSVVVD